Protein AF-0000000077902267 (afdb_homodimer)

Secondary structure (DSSP, 8-state):
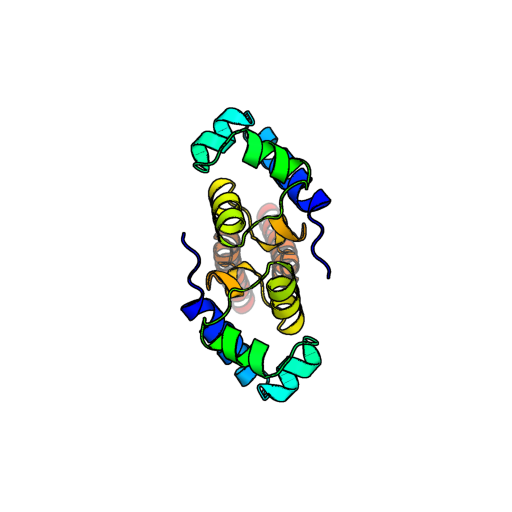----HHHHHHHHHHHHHHTT--HHHHHHHHTS-HHHHHHHHTTSSPPPHHHHHHHHHHHT--HHHHHH-------HHHHHHHHHHHHHHHHHHH-/----HHHHHHHHHHHHHHTT--HHHHHHHHTS-HHHHHHHHTTSSPPPHHHHHHHHHHHT--HHHHHH-------HHHHHHHHHHHHHHHHHHH-

Sequence (190 aa):
MRFDPVECGKRMKALRESKNLTQMQLAEQLNISLNHVKALEHARRLFSIDLVIEISAFFDVSLDYLLLGKTQSTSKAASELNAAIEILERIKKELMRFDPVECGKRMKALRESKNLTQMQLAEQLNISLNHVKALEHARRLFSIDLVIEISAFFDVSLDYLLLGKTQSTSKAASELNAAIEILERIKKEL

Foldseek 3Di:
DDWDQQVLLCVLVVLCVVVPHDLCRVCVQLVHDSVVNVCSNRVVDDDDPVSLVSSCVVSVHDSCCSGPVDHPPCPVVNVVVVVVVVVVVVVVVVD/DDWDQQVLLCVLVVLCVVVPHDLCRVCVQLVHDSVVNVCSSRVVDDDDPVSLVSSCVVSVHDSCCSGPVDHPPCPVVNVVVVVVVVVVVV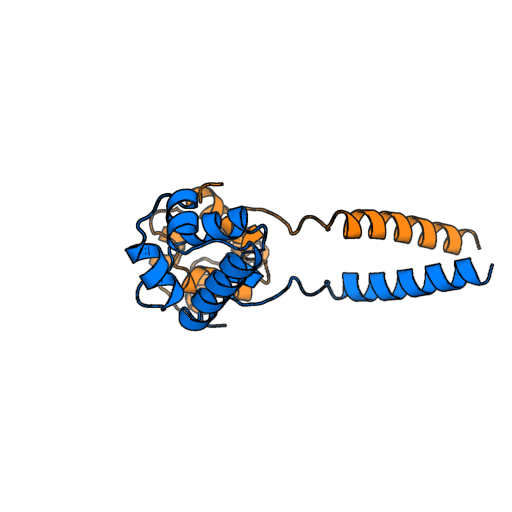VVVVD

pLDDT: mean 85.21, std 16.61, range [48.5, 98.06]

InterPro domains:
  IPR001387 Cro/C1-type, helix-turn-helix domain [PF01381] (12-66)
  IPR001387 Cro/C1-type, helix-turn-helix domain [PS50943] (12-66)
  IPR001387 Cro/C1-type, helix-turn-helix domain [SM00530] (11-66)
  IPR001387 Cro/C1-type, helix-turn-helix domain [cd00093] (9-66)
  IPR010982 Lambda repressor-like, DNA-binding domain superfamily [G3DSA:1.10.260.40] (8-95)
  IPR010982 Lambda repressor-like, DNA-binding domain superfamily [SSF47413] (5-70)

Radius of gyration: 20.23 Å; Cα contacts (8 Å, |Δi|>4): 196; chains: 2; bounding box: 62×46×29 Å

Nearest PDB structures (foldseek):
  1y7y-assembly1_B  TM=9.115E-01  e=2.677E-04  Aeromonas hydrophila
  1y7y-assembly1_A  TM=9.046E-01  e=5.085E-04  Aeromonas hydrophila
  2b5a-assembly1_A  TM=8.934E-01  e=7.215E-04  [Bacillus] caldolyticus
  7o81-assembly1_AU  TM=9.054E-01  e=8.108E-04  Oryctolagus cuniculus
  3f52-assembly1_A  TM=8.973E-01  e=1.944E-03  Corynebacterium glutamicum

Structure (mmCIF, N/CA/C/O backbone):
data_AF-0000000077902267-model_v1
#
loop_
_entity.id
_entity.type
_entity.pdbx_description
1 polymer 'HTH-type transcriptional regulator ImmR'
#
loop_
_atom_site.group_PDB
_atom_site.id
_atom_site.type_symbol
_atom_site.label_atom_id
_atom_site.label_alt_id
_atom_site.label_comp_id
_atom_site.label_asym_id
_atom_site.label_entity_id
_atom_site.label_seq_id
_atom_site.pdbx_PDB_ins_code
_atom_site.Cartn_x
_atom_site.Cartn_y
_atom_site.Cartn_z
_atom_site.occupancy
_atom_site.B_iso_or_equiv
_atom_site.auth_seq_id
_atom_site.auth_comp_id
_atom_site.auth_asym_id
_atom_site.auth_atom_id
_atom_site.pdbx_PDB_model_num
ATOM 1 N N . MET A 1 1 ? -4.656 9.711 -7.785 1 58.28 1 MET A N 1
ATOM 2 C CA . MET A 1 1 ? -4.008 8.594 -8.469 1 58.28 1 MET A CA 1
ATOM 3 C C . MET A 1 1 ? -4.758 7.289 -8.219 1 58.28 1 MET A C 1
ATOM 5 O O . MET A 1 1 ? -5.004 6.918 -7.066 1 58.28 1 MET A O 1
ATOM 9 N N . ARG A 1 2 ? -5.566 6.758 -9.359 1 75.94 2 ARG A N 1
ATOM 10 C CA . ARG A 1 2 ? -6.551 5.684 -9.273 1 75.94 2 ARG A CA 1
ATOM 11 C C . ARG A 1 2 ? -5.883 4.316 -9.375 1 75.94 2 ARG A C 1
ATOM 13 O O . ARG A 1 2 ? -4.887 4.16 -10.086 1 75.94 2 ARG A O 1
ATOM 20 N N . PHE A 1 3 ? -6.262 3.512 -8.594 1 88.75 3 PHE A N 1
ATOM 21 C CA . PHE A 1 3 ? -5.781 2.133 -8.602 1 88.75 3 PHE A CA 1
ATOM 22 C C . PHE A 1 3 ? -6.145 1.445 -9.914 1 88.75 3 PHE A C 1
ATOM 24 O O . PHE A 1 3 ? -7.281 1.539 -10.375 1 88.75 3 PHE A O 1
ATOM 31 N N . ASP A 1 4 ? -5.098 0.928 -10.602 1 93.06 4 ASP A N 1
ATOM 32 C CA . ASP A 1 4 ? -5.305 0.14 -11.812 1 93.06 4 ASP A CA 1
ATOM 33 C C . ASP A 1 4 ? -4.992 -1.335 -11.57 1 93.06 4 ASP A C 1
ATOM 35 O O . ASP A 1 4 ? -3.834 -1.749 -11.648 1 93.06 4 ASP A O 1
ATOM 39 N N . PRO A 1 5 ? -6.105 -2.098 -11.398 1 93.81 5 PRO A N 1
ATOM 40 C CA . PRO A 1 5 ? -5.895 -3.51 -11.07 1 93.81 5 PRO A CA 1
ATOM 41 C C . PRO A 1 5 ? -5.172 -4.273 -12.172 1 93.81 5 PRO A C 1
ATOM 43 O O . PRO A 1 5 ? -4.488 -5.266 -11.898 1 93.81 5 PRO A O 1
ATOM 46 N N . VAL A 1 6 ? -5.348 -3.828 -13.414 1 95 6 VAL A N 1
ATOM 47 C CA . VAL A 1 6 ? -4.703 -4.496 -14.539 1 95 6 VAL A CA 1
ATOM 48 C C . VAL A 1 6 ? -3.189 -4.328 -14.438 1 95 6 VAL A C 1
ATOM 50 O O . VAL A 1 6 ? -2.441 -5.301 -14.57 1 95 6 VAL A O 1
ATOM 53 N N . GLU A 1 7 ? -2.768 -3.119 -14.211 1 95.88 7 GLU A N 1
ATOM 54 C CA . GLU A 1 7 ? -1.338 -2.852 -14.086 1 95.88 7 GLU A CA 1
ATOM 55 C C . GLU A 1 7 ? -0.751 -3.533 -12.852 1 95.88 7 GLU A C 1
ATOM 57 O O . GLU A 1 7 ? 0.38 -4.023 -12.891 1 95.88 7 GLU A O 1
ATOM 62 N N . CYS A 1 8 ? -1.488 -3.557 -11.781 1 96.06 8 CYS A N 1
ATOM 63 C CA . CYS A 1 8 ? -1.058 -4.242 -10.57 1 96.06 8 CYS A CA 1
ATOM 64 C C . CYS A 1 8 ? -0.866 -5.73 -10.82 1 96.06 8 CYS A C 1
ATOM 66 O O . CYS A 1 8 ? 0.135 -6.312 -10.398 1 96.06 8 CYS A O 1
ATOM 68 N N . GLY A 1 9 ? -1.838 -6.305 -11.477 1 97.06 9 GLY A N 1
ATOM 69 C CA . GLY A 1 9 ? -1.731 -7.711 -11.828 1 97.06 9 GLY A CA 1
ATOM 70 C C . GLY A 1 9 ? -0.518 -8.023 -12.688 1 97.06 9 GLY A C 1
ATOM 71 O O . GLY A 1 9 ? 0.154 -9.031 -12.477 1 97.06 9 GLY A O 1
ATOM 72 N N . LYS A 1 10 ? -0.242 -7.148 -13.633 1 97.06 10 LYS A N 1
ATOM 73 C CA . LYS A 1 10 ? 0.923 -7.312 -14.492 1 97.06 10 LYS A CA 1
ATOM 74 C C . LYS A 1 10 ? 2.217 -7.266 -13.688 1 97.06 10 LYS A C 1
ATOM 76 O O . LYS A 1 10 ? 3.148 -8.031 -13.953 1 97.06 10 LYS A O 1
ATOM 81 N N . ARG A 1 11 ? 2.225 -6.363 -12.719 1 96.5 11 ARG A N 1
ATOM 82 C CA . ARG A 1 11 ? 3.402 -6.262 -11.867 1 96.5 11 ARG A CA 1
ATOM 83 C C . ARG A 1 11 ? 3.58 -7.527 -11.031 1 96.5 11 ARG A C 1
ATOM 85 O O . ARG A 1 11 ? 4.699 -8.008 -10.852 1 96.5 11 ARG A O 1
ATOM 92 N N . MET A 1 12 ? 2.494 -8.016 -10.5 1 97.38 12 MET A N 1
ATOM 93 C CA . MET A 1 12 ? 2.531 -9.266 -9.742 1 97.38 12 MET A CA 1
ATOM 94 C C . MET A 1 12 ? 3.088 -10.398 -10.594 1 97.38 12 MET A C 1
ATOM 96 O O . MET A 1 12 ? 3.92 -11.18 -10.133 1 97.38 12 MET A O 1
ATOM 100 N N . LYS A 1 13 ? 2.609 -10.445 -11.82 1 97.81 13 LYS A N 1
ATOM 101 C CA . LYS A 1 13 ? 3.082 -11.461 -12.758 1 97.81 13 LYS A CA 1
ATOM 102 C C . LYS A 1 13 ? 4.578 -11.312 -13.023 1 97.81 13 LYS A C 1
ATOM 104 O O . LYS A 1 13 ? 5.316 -12.297 -13 1 97.81 13 LYS A O 1
ATOM 109 N N . ALA A 1 14 ? 4.973 -10.117 -13.297 1 97.94 14 ALA A N 1
ATOM 110 C CA . ALA A 1 14 ? 6.383 -9.836 -13.562 1 97.94 14 ALA A CA 1
ATOM 111 C C . ALA A 1 14 ? 7.254 -10.25 -12.375 1 97.94 14 ALA A C 1
ATOM 113 O O . ALA A 1 14 ? 8.336 -10.82 -12.562 1 97.94 14 ALA A O 1
ATOM 114 N N . LEU A 1 15 ? 6.828 -9.906 -11.203 1 97.12 15 LEU A N 1
ATOM 115 C CA . LEU A 1 15 ? 7.543 -10.281 -9.984 1 97.12 15 LEU A CA 1
ATOM 116 C C . LEU A 1 15 ? 7.621 -11.797 -9.844 1 97.12 15 LEU A C 1
ATOM 118 O O . LEU A 1 15 ? 8.68 -12.344 -9.523 1 97.12 15 LEU A O 1
ATOM 122 N N . ARG A 1 16 ? 6.496 -12.398 -10.047 1 97.81 16 ARG A N 1
ATOM 123 C CA . ARG A 1 16 ? 6.465 -13.852 -9.984 1 97.81 16 ARG A CA 1
ATOM 124 C C . ARG A 1 16 ? 7.465 -14.469 -10.961 1 97.81 16 ARG A C 1
ATOM 126 O O . ARG A 1 16 ? 8.234 -15.359 -10.586 1 97.81 16 ARG A O 1
ATOM 133 N N . GLU A 1 17 ? 7.441 -13.984 -12.195 1 97.88 17 GLU A N 1
ATOM 134 C CA . GLU A 1 17 ? 8.328 -14.484 -13.242 1 97.88 17 GLU A CA 1
ATOM 135 C C . GLU A 1 17 ? 9.789 -14.188 -12.922 1 97.88 17 GLU A C 1
ATOM 137 O O . GLU A 1 17 ? 10.672 -14.992 -13.219 1 97.88 17 GLU A O 1
ATOM 142 N N . SER A 1 18 ? 10.039 -13.039 -12.336 1 96.31 18 SER A N 1
ATOM 143 C CA . SER A 1 18 ? 11.398 -12.656 -11.969 1 96.31 18 SER A CA 1
ATOM 144 C C . SER A 1 18 ? 11.969 -13.609 -10.922 1 96.31 18 SER A C 1
ATOM 146 O O . SER A 1 18 ? 13.188 -13.773 -10.828 1 96.31 18 SER A O 1
ATOM 148 N N . LYS A 1 19 ? 11.141 -14.164 -10.109 1 96.19 19 LYS A N 1
ATOM 149 C CA . LYS A 1 19 ? 11.555 -15.141 -9.102 1 96.19 19 LYS A CA 1
ATOM 150 C C . LYS A 1 19 ? 11.492 -16.562 -9.656 1 96.19 19 LYS A C 1
ATOM 152 O O . LYS A 1 19 ? 11.656 -17.531 -8.914 1 96.19 19 LYS A O 1
ATOM 157 N N . ASN A 1 20 ? 11.086 -16.656 -10.945 1 97.5 20 ASN A N 1
ATOM 158 C CA . ASN A 1 20 ? 10.984 -17.938 -11.656 1 97.5 20 ASN A CA 1
ATOM 159 C C . ASN A 1 20 ? 9.945 -18.844 -11.016 1 97.5 20 ASN A C 1
ATOM 161 O O . ASN A 1 20 ? 10.188 -20.047 -10.859 1 97.5 20 ASN A O 1
ATOM 165 N N . LEU A 1 21 ? 8.883 -18.344 -10.625 1 97.62 21 LEU A N 1
ATOM 166 C CA . LEU A 1 21 ? 7.793 -19.109 -10.023 1 97.62 21 LEU A CA 1
ATOM 167 C C . LEU A 1 21 ? 6.664 -19.312 -11.023 1 97.62 21 LEU A C 1
ATOM 169 O O . LEU A 1 21 ? 6.352 -18.422 -11.82 1 97.62 21 LEU A O 1
ATOM 173 N N . THR A 1 22 ? 6.086 -20.469 -10.859 1 97.88 22 THR A N 1
ATOM 174 C CA . THR A 1 22 ? 4.848 -20.719 -11.586 1 97.88 22 THR A CA 1
ATOM 175 C C . THR A 1 22 ? 3.654 -20.141 -10.828 1 97.88 22 THR A C 1
ATOM 177 O O . THR A 1 22 ? 3.775 -19.766 -9.664 1 97.88 22 THR A O 1
ATOM 180 N N . GLN A 1 23 ? 2.559 -20.047 -11.547 1 98.06 23 GLN A N 1
ATOM 181 C CA . GLN A 1 23 ? 1.343 -19.578 -10.883 1 98.06 23 GLN A CA 1
ATOM 182 C C . GLN A 1 23 ? 0.956 -20.516 -9.734 1 98.06 23 GLN A C 1
ATOM 184 O O . GLN A 1 23 ? 0.48 -20.062 -8.695 1 98.06 23 GLN A O 1
ATOM 189 N N . MET A 1 24 ? 1.159 -21.781 -9.953 1 98.06 24 MET A N 1
ATOM 190 C CA . MET A 1 24 ? 0.852 -22.781 -8.938 1 98.06 24 MET A CA 1
ATOM 191 C C . MET A 1 24 ? 1.747 -22.609 -7.711 1 98.06 24 MET A C 1
ATOM 193 O O . MET A 1 24 ? 1.271 -22.672 -6.578 1 98.06 24 MET A O 1
ATOM 197 N N . GLN A 1 25 ? 3 -22.391 -7.938 1 98.06 25 GLN A N 1
ATOM 198 C CA . GLN A 1 25 ? 3.957 -22.188 -6.855 1 98.06 25 GLN A CA 1
ATOM 199 C C . GLN A 1 25 ? 3.645 -20.922 -6.062 1 98.06 25 GLN A C 1
ATOM 201 O O . GLN A 1 25 ? 3.725 -20.922 -4.832 1 98.06 25 GLN A O 1
ATOM 206 N N . LEU A 1 26 ? 3.324 -19.859 -6.758 1 97.94 26 LEU A N 1
ATOM 207 C CA . LEU A 1 26 ? 2.941 -18.625 -6.102 1 97.94 26 LEU A CA 1
ATOM 208 C C . LEU A 1 26 ? 1.686 -18.812 -5.258 1 97.94 26 LEU A C 1
ATOM 210 O O . LEU A 1 26 ? 1.602 -18.312 -4.133 1 97.94 26 LEU A O 1
ATOM 214 N N . ALA A 1 27 ? 0.733 -19.516 -5.805 1 97.94 27 ALA A N 1
ATOM 215 C CA . ALA A 1 27 ? -0.51 -19.812 -5.102 1 97.94 27 ALA A CA 1
ATOM 216 C C . ALA A 1 27 ? -0.234 -20.516 -3.777 1 97.94 27 ALA A C 1
ATOM 218 O O . ALA A 1 27 ? -0.817 -20.172 -2.746 1 97.94 27 ALA A O 1
ATOM 219 N N . GLU A 1 28 ? 0.635 -21.453 -3.846 1 97.5 28 GLU A N 1
ATOM 220 C CA . GLU A 1 28 ? 1.017 -22.203 -2.652 1 97.5 28 GLU A CA 1
ATOM 221 C C . GLU A 1 28 ? 1.691 -21.297 -1.625 1 97.5 28 GLU A C 1
ATOM 223 O O . GLU A 1 28 ? 1.413 -21.406 -0.427 1 97.5 28 GLU A O 1
ATOM 228 N N . GLN A 1 29 ? 2.527 -20.438 -2.094 1 95.44 29 GLN A N 1
ATOM 229 C CA . GLN A 1 29 ? 3.264 -19.531 -1.209 1 95.44 29 GLN A CA 1
ATOM 230 C C . GLN A 1 29 ? 2.328 -18.547 -0.527 1 95.44 29 GLN A C 1
ATOM 232 O O . GLN A 1 29 ? 2.525 -18.203 0.638 1 95.44 29 GLN A O 1
ATOM 237 N N . LEU A 1 30 ? 1.331 -18.078 -1.253 1 95.12 30 LEU A N 1
ATOM 238 C CA . LEU A 1 30 ? 0.388 -17.078 -0.746 1 95.12 30 LEU A CA 1
ATOM 239 C C . LEU A 1 30 ? -0.794 -17.766 -0.06 1 95.12 30 LEU A C 1
ATOM 241 O O . LEU A 1 30 ? -1.654 -17.094 0.512 1 95.12 30 LEU A O 1
ATOM 245 N N . ASN A 1 31 ? -0.867 -19.062 -0.155 1 96.25 31 ASN A N 1
ATOM 246 C CA . ASN A 1 31 ? -1.937 -19.859 0.43 1 96.25 31 ASN A CA 1
ATOM 247 C C . ASN A 1 31 ? -3.295 -19.5 -0.166 1 96.25 31 ASN A C 1
ATOM 249 O O . ASN A 1 31 ? -4.258 -19.266 0.567 1 96.25 31 ASN A O 1
ATOM 253 N N . ILE A 1 32 ? -3.334 -19.406 -1.378 1 96 32 ILE A N 1
ATOM 254 C CA . ILE A 1 32 ? -4.562 -19.203 -2.139 1 96 32 ILE A CA 1
ATOM 255 C C . ILE A 1 32 ? -4.621 -20.172 -3.307 1 96 32 ILE A C 1
ATOM 257 O O . ILE A 1 32 ? -3.658 -20.906 -3.564 1 96 32 ILE A O 1
ATOM 261 N N . SER A 1 33 ? -5.719 -20.156 -4.008 1 97.5 33 SER A N 1
ATOM 262 C CA . SER A 1 33 ? -5.898 -21.109 -5.105 1 97.5 33 SER A CA 1
ATOM 263 C C . SER A 1 33 ? -5.23 -20.609 -6.383 1 97.5 33 SER A C 1
ATOM 265 O O . SER A 1 33 ? -5.031 -19.406 -6.555 1 97.5 33 SER A O 1
ATOM 267 N N . LEU A 1 34 ? -4.895 -21.578 -7.23 1 97.69 34 LEU A N 1
ATOM 268 C CA . LEU A 1 34 ? -4.367 -21.25 -8.547 1 97.69 34 LEU A CA 1
ATOM 269 C C . LEU A 1 34 ? -5.309 -20.312 -9.297 1 97.69 34 LEU A C 1
ATOM 271 O O . LEU A 1 34 ? -4.863 -19.344 -9.914 1 97.69 34 LEU A O 1
ATOM 275 N N . ASN A 1 35 ? -6.543 -20.578 -9.148 1 98.06 35 ASN A N 1
ATOM 276 C CA . ASN A 1 35 ? -7.543 -19.734 -9.805 1 98.06 35 ASN A CA 1
ATOM 277 C C . ASN A 1 35 ? -7.512 -18.312 -9.281 1 98.06 35 ASN A C 1
ATOM 279 O O . ASN A 1 35 ? -7.73 -17.359 -10.039 1 98.06 35 ASN A O 1
ATOM 283 N N . HIS A 1 36 ? -7.266 -18.156 -8.039 1 97.56 36 HIS A N 1
ATOM 284 C CA .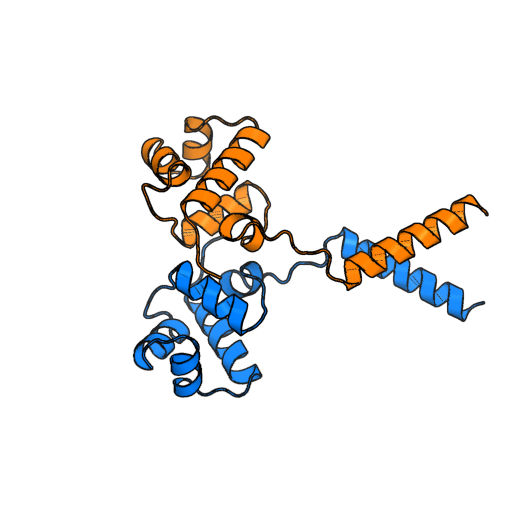 HIS A 1 36 ? -7.184 -16.828 -7.426 1 97.56 36 HIS A CA 1
ATOM 285 C C . HIS A 1 36 ? -5.992 -16.047 -7.969 1 97.56 36 HIS A C 1
ATOM 287 O O . HIS A 1 36 ? -6.121 -14.867 -8.305 1 97.56 36 HIS A O 1
ATOM 293 N N . VAL A 1 37 ? -4.883 -16.703 -8.062 1 97.56 37 VAL A N 1
ATOM 294 C CA . VAL A 1 37 ? -3.686 -16.078 -8.609 1 97.56 37 VAL A CA 1
ATOM 295 C C . VAL A 1 37 ? -3.941 -15.641 -10.047 1 97.56 37 VAL A C 1
ATOM 297 O O . VAL A 1 37 ? -3.65 -14.5 -10.422 1 97.56 37 VAL A O 1
ATOM 300 N N . LYS A 1 38 ? -4.551 -16.562 -10.797 1 97.75 38 LYS A N 1
ATOM 301 C CA . LYS A 1 38 ? -4.855 -16.266 -12.188 1 97.75 38 LYS A CA 1
ATOM 302 C C . LYS A 1 38 ? -5.781 -15.055 -12.305 1 97.75 38 LYS A C 1
ATOM 304 O O . LYS A 1 38 ? -5.547 -14.156 -13.117 1 97.75 38 LYS A O 1
ATOM 309 N N . ALA A 1 39 ? -6.754 -15.047 -11.484 1 97.81 39 ALA A N 1
ATOM 310 C CA . ALA A 1 39 ? -7.738 -13.969 -11.492 1 97.81 39 ALA A CA 1
ATOM 311 C C . ALA A 1 39 ? -7.09 -12.633 -11.125 1 97.81 39 ALA A C 1
ATOM 313 O O . ALA A 1 39 ? -7.441 -11.594 -11.68 1 97.81 39 ALA A O 1
ATOM 314 N N . LEU A 1 40 ? -6.168 -12.617 -10.234 1 96.62 40 LEU A N 1
ATOM 315 C CA . LEU A 1 40 ? -5.473 -11.406 -9.805 1 96.62 40 LEU A CA 1
ATOM 316 C C . LEU A 1 40 ? -4.578 -10.867 -10.914 1 96.62 40 LEU A C 1
ATOM 318 O O . LEU A 1 40 ? -4.625 -9.672 -11.227 1 96.62 40 LEU A O 1
ATOM 322 N N . GLU A 1 41 ? -3.811 -11.828 -11.516 1 97.19 41 GLU A N 1
ATOM 323 C CA . GLU A 1 41 ? -2.865 -11.422 -12.547 1 97.19 41 GLU A CA 1
ATOM 324 C C . GLU A 1 41 ? -3.594 -10.906 -13.789 1 97.19 41 GLU A C 1
ATOM 326 O O . GLU A 1 41 ? -3.057 -10.086 -14.539 1 97.19 41 GLU A O 1
ATOM 331 N N . HIS A 1 42 ? -4.879 -11.32 -13.898 1 96.44 42 HIS A N 1
ATOM 332 C CA . HIS A 1 42 ? -5.68 -10.914 -15.047 1 96.44 42 HIS A CA 1
ATOM 333 C C . HIS A 1 42 ? -6.727 -9.875 -14.648 1 96.44 42 HIS A C 1
ATOM 335 O O . HIS A 1 42 ? -7.637 -9.578 -15.422 1 96.44 42 HIS A O 1
ATOM 341 N N . ALA A 1 43 ? -6.68 -9.359 -13.5 1 94.94 43 ALA A N 1
ATOM 342 C CA . ALA A 1 43 ? -7.555 -8.312 -12.977 1 94.94 43 ALA A CA 1
ATOM 343 C C . ALA A 1 43 ? -9.016 -8.758 -13.016 1 94.94 43 ALA A C 1
ATOM 345 O O . ALA A 1 43 ? -9.906 -7.953 -13.305 1 94.94 43 ALA A O 1
ATOM 346 N N . ARG A 1 44 ? -9.289 -10.023 -12.859 1 94.88 44 ARG A N 1
ATOM 347 C CA . ARG A 1 44 ? -10.641 -10.555 -12.766 1 94.88 44 ARG A CA 1
ATOM 348 C C . ARG A 1 44 ? -11.133 -10.539 -11.32 1 94.88 44 ARG A C 1
ATOM 350 O O . ARG A 1 44 ? -12.336 -10.672 -11.07 1 94.88 44 ARG A O 1
ATOM 357 N N . ARG A 1 45 ? -10.289 -10.492 -10.469 1 92.12 45 ARG A N 1
ATOM 358 C CA . ARG A 1 45 ? -10.539 -10.328 -9.039 1 92.12 45 ARG A CA 1
ATOM 359 C C . ARG A 1 45 ? -9.758 -9.141 -8.477 1 92.12 45 ARG A C 1
ATOM 361 O O . ARG A 1 45 ? -8.625 -8.891 -8.883 1 92.12 45 ARG A O 1
ATOM 368 N N . LEU A 1 46 ? -10.43 -8.531 -7.562 1 89.19 46 LEU A N 1
ATOM 369 C CA . LEU A 1 46 ? -9.758 -7.379 -6.965 1 89.19 46 LEU A CA 1
ATOM 370 C C . LEU A 1 46 ? -8.836 -7.812 -5.832 1 89.19 46 LEU A C 1
ATOM 372 O O . LEU A 1 46 ? -9.109 -8.797 -5.148 1 89.19 46 LEU A O 1
ATOM 376 N N . PHE A 1 47 ? -7.734 -7.078 -5.699 1 92.94 47 PHE A N 1
ATOM 377 C CA . PHE A 1 47 ? -6.801 -7.324 -4.609 1 92.94 47 PHE A CA 1
ATOM 378 C C . PHE A 1 47 ? -7.391 -6.875 -3.277 1 92.94 47 PHE A C 1
ATOM 380 O O . PHE A 1 47 ? -8.07 -5.848 -3.209 1 92.94 47 PHE A O 1
ATOM 387 N N . SER A 1 48 ? -7.215 -7.656 -2.318 1 92.31 48 SER A N 1
ATOM 388 C CA . SER A 1 48 ? -7.516 -7.207 -0.963 1 92.31 48 SER A CA 1
ATOM 389 C C . SER A 1 48 ? -6.281 -6.617 -0.291 1 92.31 48 SER A C 1
ATOM 391 O O . SER A 1 48 ? -5.152 -6.875 -0.715 1 92.31 48 SER A O 1
ATOM 393 N N . ILE A 1 49 ? -6.465 -5.797 0.726 1 94.25 49 ILE A N 1
ATOM 394 C CA . ILE A 1 49 ? -5.359 -5.184 1.45 1 94.25 49 ILE A CA 1
ATOM 395 C C . ILE A 1 49 ? -4.457 -6.27 2.033 1 94.25 49 ILE A C 1
ATOM 397 O O . ILE A 1 49 ? -3.234 -6.211 1.894 1 94.25 49 ILE A O 1
ATOM 401 N N . ASP A 1 50 ? -5.059 -7.273 2.6 1 93.44 50 ASP A N 1
ATOM 402 C CA . ASP A 1 50 ? -4.293 -8.359 3.199 1 93.44 50 ASP A CA 1
ATOM 403 C C . ASP A 1 50 ? -3.422 -9.062 2.156 1 93.44 50 ASP A C 1
ATOM 405 O O . ASP A 1 50 ? -2.246 -9.328 2.404 1 93.44 50 ASP A O 1
ATOM 409 N N . LEU A 1 51 ? -4 -9.273 1.08 1 93.69 51 LEU A N 1
ATOM 410 C CA . LEU A 1 51 ? -3.303 -10.016 0.036 1 93.69 51 LEU A CA 1
ATOM 411 C C . LEU A 1 51 ? -2.152 -9.188 -0.536 1 93.69 51 LEU A C 1
ATOM 413 O O . LEU A 1 51 ? -1.062 -9.719 -0.768 1 93.69 51 LEU A O 1
ATOM 417 N N . VAL A 1 52 ? -2.4 -7.895 -0.769 1 95.31 52 VAL A N 1
ATOM 418 C CA . VAL A 1 52 ? -1.359 -7.043 -1.334 1 95.31 52 VAL A CA 1
ATOM 419 C C . VAL A 1 52 ? -0.186 -6.949 -0.361 1 95.31 52 VAL A C 1
ATOM 421 O O . VAL A 1 52 ? 0.974 -6.914 -0.779 1 95.31 52 VAL A O 1
ATOM 424 N N . ILE A 1 53 ? -0.506 -6.93 0.865 1 95.12 53 ILE A N 1
ATOM 425 C CA . ILE A 1 53 ? 0.535 -6.883 1.886 1 95.12 53 ILE A CA 1
ATOM 426 C C . ILE A 1 53 ? 1.352 -8.172 1.853 1 95.12 53 ILE A C 1
ATOM 428 O O . ILE A 1 53 ? 2.584 -8.141 1.883 1 95.12 53 ILE A O 1
ATOM 432 N N . GLU A 1 54 ? 0.689 -9.266 1.723 1 95.38 54 GLU A N 1
ATOM 433 C CA . GLU A 1 54 ? 1.362 -10.555 1.649 1 95.38 54 GLU A CA 1
ATOM 434 C C . GLU A 1 54 ? 2.234 -10.656 0.401 1 95.38 54 GLU A C 1
ATOM 436 O O . GLU A 1 54 ? 3.375 -11.117 0.469 1 95.38 54 GLU A O 1
ATOM 441 N N . ILE A 1 55 ? 1.695 -10.227 -0.649 1 96.25 55 ILE A N 1
ATOM 442 C CA . ILE A 1 55 ? 2.398 -10.273 -1.926 1 96.25 55 ILE A CA 1
ATOM 443 C C . ILE A 1 55 ? 3.637 -9.383 -1.867 1 96.25 55 ILE A C 1
ATOM 445 O O . ILE A 1 55 ? 4.73 -9.797 -2.25 1 96.25 55 ILE A O 1
ATOM 449 N N . SER A 1 56 ? 3.441 -8.156 -1.438 1 94.94 56 SER A N 1
ATOM 450 C CA . SER A 1 56 ? 4.547 -7.211 -1.343 1 94.94 56 SER A CA 1
ATOM 451 C C . SER A 1 56 ? 5.652 -7.738 -0.43 1 94.94 56 SER A C 1
ATOM 453 O O . SER A 1 56 ? 6.836 -7.566 -0.718 1 94.94 56 SER A O 1
ATOM 455 N N . ALA A 1 57 ? 5.277 -8.383 0.659 1 93.69 57 ALA A N 1
ATOM 456 C CA . ALA A 1 57 ? 6.242 -8.953 1.595 1 93.69 57 ALA A CA 1
ATOM 457 C C . ALA A 1 57 ? 6.992 -10.125 0.962 1 93.69 57 ALA A C 1
ATOM 459 O O . ALA A 1 57 ? 8.211 -10.227 1.093 1 93.69 57 ALA A O 1
ATOM 460 N N . PHE A 1 58 ? 6.238 -10.914 0.314 1 94.88 58 PHE A N 1
ATOM 461 C CA . PHE A 1 58 ? 6.824 -12.094 -0.307 1 94.88 58 PHE A CA 1
ATOM 462 C C . PHE A 1 58 ? 7.859 -11.703 -1.355 1 94.88 58 PHE A C 1
ATOM 464 O O . PHE A 1 58 ? 8.938 -12.289 -1.424 1 94.88 58 PHE A O 1
ATOM 471 N N . PHE A 1 59 ? 7.562 -10.664 -2.164 1 95.44 59 PHE A N 1
ATOM 472 C CA . PHE A 1 59 ? 8.438 -10.25 -3.256 1 95.44 59 PHE A CA 1
ATOM 473 C C . PHE A 1 59 ? 9.422 -9.18 -2.789 1 95.44 59 PHE A C 1
ATOM 475 O O . PHE A 1 59 ? 10.289 -8.75 -3.555 1 95.44 59 PHE A O 1
ATOM 482 N N . ASP A 1 60 ? 9.281 -8.695 -1.575 1 92.69 60 ASP A N 1
ATOM 483 C CA . ASP A 1 60 ? 10.148 -7.691 -0.97 1 92.69 60 ASP A CA 1
ATOM 484 C C . ASP A 1 60 ? 10.102 -6.383 -1.762 1 92.69 60 ASP A C 1
ATOM 486 O O . ASP A 1 60 ? 11.148 -5.852 -2.148 1 92.69 60 ASP A O 1
ATOM 490 N N . VAL A 1 61 ? 8.945 -5.953 -1.996 1 92.12 61 VAL A N 1
ATOM 491 C CA . VAL A 1 61 ? 8.719 -4.684 -2.678 1 92.12 61 VAL A CA 1
ATOM 492 C C . VAL A 1 61 ? 7.797 -3.805 -1.841 1 92.12 61 VAL A C 1
ATOM 494 O O . VAL A 1 61 ? 7.102 -4.297 -0.947 1 92.12 61 VAL A O 1
ATOM 497 N N . SER A 1 62 ? 7.859 -2.525 -2.129 1 92.38 62 SER A N 1
ATOM 498 C CA . SER A 1 62 ? 6.973 -1.606 -1.425 1 92.38 62 SER A CA 1
ATOM 499 C C . SER A 1 62 ? 5.543 -1.71 -1.945 1 92.38 62 SER A C 1
ATOM 501 O O . SER A 1 62 ? 5.32 -2.139 -3.08 1 92.38 62 SER A O 1
ATOM 503 N N . LEU A 1 63 ? 4.629 -1.38 -1.198 1 94.44 63 LEU A N 1
ATOM 504 C CA . LEU A 1 63 ? 3.234 -1.319 -1.626 1 94.44 63 LEU A CA 1
ATOM 505 C C . LEU A 1 63 ? 3.045 -0.264 -2.711 1 94.44 63 LEU A C 1
ATOM 507 O O . LEU A 1 63 ? 2.227 -0.44 -3.615 1 94.44 63 LEU A O 1
ATOM 511 N N . ASP A 1 64 ? 3.82 0.754 -2.629 1 94.06 64 ASP A N 1
ATOM 512 C CA . ASP A 1 64 ? 3.779 1.804 -3.643 1 94.06 64 ASP A CA 1
ATOM 513 C C . ASP A 1 64 ? 4.164 1.256 -5.016 1 94.06 64 ASP A C 1
ATOM 515 O O . ASP A 1 64 ? 3.529 1.584 -6.02 1 94.06 64 ASP A O 1
ATOM 519 N N . TYR A 1 65 ? 5.164 0.456 -4.996 1 93.31 65 TYR A N 1
ATOM 520 C CA . TYR A 1 65 ? 5.578 -0.148 -6.258 1 93.31 65 TYR A CA 1
ATOM 521 C C . TYR A 1 65 ? 4.508 -1.101 -6.781 1 93.31 65 TYR A C 1
ATOM 523 O O . TYR A 1 65 ? 4.086 -0.995 -7.934 1 93.31 65 TYR A O 1
ATOM 531 N N . LEU A 1 66 ? 4.059 -2.01 -5.914 1 95.25 66 LEU A N 1
ATOM 532 C CA . LEU A 1 66 ? 3.135 -3.059 -6.34 1 95.25 66 LEU A CA 1
ATOM 533 C C . LEU A 1 66 ? 1.82 -2.461 -6.828 1 95.25 66 LEU A C 1
ATOM 535 O O . LEU A 1 66 ? 1.325 -2.828 -7.895 1 95.25 66 LEU A O 1
ATOM 539 N N . LEU A 1 67 ? 1.335 -1.424 -6.109 1 95.44 67 LEU A N 1
ATOM 540 C CA . LEU A 1 67 ? -0.005 -0.916 -6.383 1 95.44 67 LEU A CA 1
ATOM 541 C C . LEU A 1 67 ? 0.042 0.218 -7.402 1 95.44 67 LEU A C 1
ATOM 543 O O . LEU A 1 67 ? -0.875 0.366 -8.219 1 95.44 67 LEU A O 1
ATOM 547 N N . LEU A 1 68 ? 1.141 0.953 -7.367 1 93.75 68 LEU A N 1
ATOM 548 C CA . LEU A 1 68 ? 1.165 2.178 -8.156 1 93.75 68 LEU A CA 1
ATOM 549 C C . LEU A 1 68 ? 2.322 2.16 -9.148 1 93.75 68 LEU A C 1
ATOM 551 O O . LEU A 1 68 ? 2.406 3.023 -10.031 1 93.75 68 LEU A O 1
ATOM 555 N N . GLY A 1 69 ? 3.188 1.259 -8.961 1 92.25 69 GLY A N 1
ATOM 556 C CA . GLY A 1 69 ? 4.363 1.212 -9.82 1 92.25 69 GLY A CA 1
ATOM 557 C C . GLY A 1 69 ? 5.406 2.252 -9.453 1 92.25 69 GLY A C 1
ATOM 558 O O . GLY A 1 69 ? 6.316 2.523 -10.242 1 92.25 69 GLY A O 1
ATOM 559 N N . LYS A 1 70 ? 5.125 2.881 -8.367 1 82.44 70 LYS A N 1
ATOM 560 C CA . LYS A 1 70 ? 6.031 3.938 -7.922 1 82.44 70 LYS A CA 1
ATOM 561 C C . LYS A 1 70 ? 7.211 3.359 -7.148 1 82.44 70 LYS A C 1
ATOM 563 O O . LYS A 1 70 ? 7.027 2.543 -6.242 1 82.44 70 LYS A O 1
ATOM 568 N N . THR A 1 71 ? 8.352 3.504 -7.793 1 68.69 71 THR A N 1
ATOM 569 C CA . THR A 1 71 ? 9.547 3.105 -7.059 1 68.69 71 THR A CA 1
ATOM 570 C C . THR A 1 71 ? 9.977 4.203 -6.094 1 68.69 71 THR A C 1
ATOM 572 O O . THR A 1 71 ? 9.625 5.371 -6.273 1 68.69 71 THR A O 1
ATOM 575 N N . GLN A 1 72 ? 10.023 3.879 -4.836 1 56.03 72 GLN A N 1
ATOM 576 C CA . GLN A 1 72 ? 10.484 4.91 -3.912 1 56.03 72 GLN A CA 1
ATOM 577 C C . GLN A 1 72 ? 11.422 5.895 -4.609 1 56.03 72 GLN A C 1
ATOM 579 O O . GLN A 1 72 ? 12.43 5.496 -5.191 1 56.03 72 GLN A O 1
ATOM 584 N N . SER A 1 73 ? 10.758 6.734 -5.359 1 50.31 73 SER A N 1
ATOM 585 C CA . SER A 1 73 ? 11.68 7.734 -5.887 1 50.31 73 SER A CA 1
ATOM 586 C C . SER A 1 73 ? 12.781 8.062 -4.879 1 50.31 73 SER A C 1
ATOM 588 O O . SER A 1 73 ? 12.539 8.07 -3.672 1 50.31 73 SER A O 1
ATOM 590 N N . THR A 1 74 ? 13.984 7.594 -5.23 1 50.06 74 THR A N 1
ATOM 591 C CA . THR A 1 74 ? 15.047 8.148 -4.398 1 50.06 74 THR A CA 1
ATOM 592 C C . THR A 1 74 ? 14.703 9.562 -3.949 1 50.06 74 THR A C 1
ATOM 594 O O . THR A 1 74 ? 14.305 10.398 -4.762 1 50.06 74 THR A O 1
ATOM 597 N N . SER A 1 75 ? 14.047 9.625 -2.844 1 51.53 75 SER A N 1
ATOM 598 C CA . SER A 1 75 ? 13.773 10.969 -2.344 1 51.53 75 SER A CA 1
ATOM 599 C C . SER A 1 75 ? 14.742 11.984 -2.928 1 51.53 75 SER A C 1
ATOM 601 O O . SER A 1 75 ? 15.867 11.641 -3.312 1 51.53 75 SER A O 1
ATOM 603 N N . LYS A 1 76 ? 14.141 13 -3.506 1 54.47 76 LYS A N 1
ATOM 604 C CA . LYS A 1 76 ? 15.016 14.109 -3.883 1 54.47 76 LYS A CA 1
ATOM 605 C C . LYS A 1 76 ? 16.281 14.117 -3.035 1 54.47 76 LYS A C 1
ATOM 607 O O . LYS A 1 76 ? 17.391 14.289 -3.559 1 54.47 76 LYS A O 1
ATOM 612 N N . ALA A 1 77 ? 16.047 13.812 -1.839 1 52.62 77 ALA A N 1
ATOM 613 C CA . ALA A 1 77 ? 17.188 13.797 -0.922 1 52.62 77 ALA A CA 1
ATOM 614 C C . ALA A 1 77 ? 18.172 12.688 -1.284 1 52.62 77 ALA A C 1
ATOM 616 O O . ALA A 1 77 ? 19.391 12.891 -1.253 1 52.62 77 ALA A O 1
ATOM 617 N N . ALA A 1 78 ? 17.469 11.648 -1.702 1 56.41 78 ALA A N 1
ATOM 618 C CA . ALA A 1 78 ? 18.359 10.539 -2.076 1 56.41 78 ALA A CA 1
ATOM 619 C C . ALA A 1 78 ? 19.125 10.859 -3.357 1 56.41 78 ALA A C 1
ATOM 621 O O . ALA A 1 78 ? 20.312 10.547 -3.475 1 56.41 78 ALA A O 1
ATOM 622 N N . SER A 1 79 ? 18.297 11.422 -4.191 1 60.06 79 SER A N 1
ATOM 623 C CA . SER A 1 79 ? 18.969 11.844 -5.414 1 60.06 79 SER A CA 1
ATOM 624 C C . SER A 1 79 ? 20.078 12.844 -5.117 1 60.06 79 SER A C 1
ATOM 626 O O . SER A 1 79 ? 21.172 12.766 -5.691 1 60.06 79 SER A O 1
ATO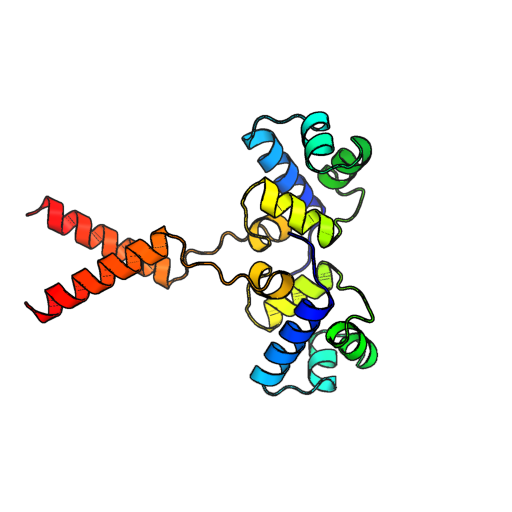M 628 N N . GLU A 1 80 ? 19.797 13.766 -4.316 1 59.84 80 GLU A N 1
ATOM 629 C CA . GLU A 1 80 ? 20.797 14.75 -3.92 1 59.84 80 GLU A CA 1
ATOM 630 C C . GLU A 1 80 ? 21.953 14.102 -3.168 1 59.84 80 GLU A C 1
ATOM 632 O O . GLU A 1 80 ? 23.109 14.469 -3.363 1 59.84 80 GLU A O 1
ATOM 637 N N . LEU A 1 81 ? 21.547 13.141 -2.473 1 60.38 81 LEU A N 1
ATOM 638 C CA . LEU A 1 81 ? 22.578 12.422 -1.728 1 60.38 81 LEU A CA 1
ATOM 639 C C . LEU A 1 81 ? 23.453 11.594 -2.666 1 60.38 81 LEU A C 1
ATOM 641 O O . LEU A 1 81 ? 24.688 11.57 -2.516 1 60.38 81 LEU A O 1
ATOM 645 N N . ASN A 1 82 ? 22.828 11.023 -3.57 1 64.12 82 ASN A N 1
ATOM 646 C CA . ASN A 1 82 ? 23.594 10.266 -4.555 1 64.12 82 ASN A CA 1
ATOM 647 C C . ASN A 1 82 ? 24.531 11.172 -5.352 1 64.12 82 ASN A C 1
ATOM 649 O O . ASN A 1 82 ? 25.656 10.797 -5.641 1 64.12 82 ASN A O 1
ATOM 653 N N . ALA A 1 83 ? 23.922 12.281 -5.625 1 62.34 83 ALA A N 1
ATOM 654 C CA . ALA A 1 83 ? 24.766 13.25 -6.328 1 62.34 83 ALA A CA 1
ATOM 655 C C . ALA A 1 83 ? 25.953 13.664 -5.477 1 62.34 83 ALA A C 1
ATOM 657 O O . ALA A 1 83 ? 27.078 13.773 -5.98 1 62.34 83 ALA A O 1
ATOM 658 N N . ALA A 1 84 ? 25.719 13.891 -4.223 1 62.72 84 ALA A N 1
ATOM 659 C CA . ALA A 1 84 ? 26.781 14.273 -3.289 1 62.72 84 ALA A CA 1
ATOM 660 C C . ALA A 1 84 ? 27.797 13.148 -3.117 1 62.72 84 ALA A C 1
ATOM 662 O O . ALA A 1 84 ? 29 13.391 -3.078 1 62.72 84 ALA A O 1
ATOM 663 N N . ILE A 1 85 ? 27.328 11.914 -3.123 1 64.06 85 ILE A N 1
ATOM 664 C CA . ILE A 1 85 ? 28.188 10.734 -2.982 1 64.06 85 ILE A CA 1
ATOM 665 C C . ILE A 1 85 ? 29.062 10.586 -4.219 1 64.06 85 ILE A C 1
ATOM 667 O O . ILE A 1 85 ? 30.266 10.297 -4.109 1 64.06 85 ILE A O 1
ATOM 671 N N . GLU A 1 86 ? 28.391 10.789 -5.227 1 67.12 86 GLU A N 1
ATOM 672 C CA . GLU A 1 86 ? 29.156 10.742 -6.465 1 67.12 86 GLU A CA 1
ATOM 673 C C . GLU A 1 86 ? 30.297 11.766 -6.441 1 67.12 86 GLU A C 1
ATOM 675 O O . GLU A 1 86 ? 31.422 11.461 -6.855 1 67.12 86 GLU A O 1
ATOM 680 N N . ILE A 1 87 ? 29.953 12.891 -5.953 1 64.19 87 ILE A N 1
ATOM 681 C CA . ILE A 1 87 ? 30.953 13.945 -5.855 1 64.19 87 ILE A CA 1
ATOM 682 C C . ILE A 1 87 ? 32.062 13.539 -4.871 1 64.19 87 ILE A C 1
ATOM 684 O O . ILE A 1 87 ? 33.25 13.719 -5.145 1 64.19 87 ILE A O 1
ATOM 688 N N . LEU A 1 88 ? 31.672 12.93 -3.836 1 62.38 88 LEU A N 1
ATOM 689 C CA . LEU A 1 88 ? 32.625 12.516 -2.811 1 62.38 88 LEU A CA 1
ATOM 690 C C . LEU A 1 88 ? 33.531 11.398 -3.324 1 62.38 88 LEU A C 1
ATOM 692 O O . LEU A 1 88 ? 34.719 11.375 -3.039 1 62.38 88 LEU A O 1
ATOM 696 N N . GLU A 1 89 ? 32.938 10.57 -4.074 1 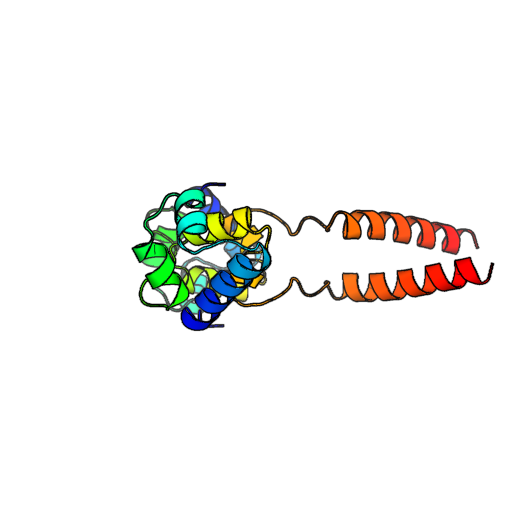62.28 89 GLU A N 1
ATOM 697 C CA . GLU A 1 89 ? 33.719 9.492 -4.68 1 62.28 89 GLU A CA 1
ATOM 698 C C . GLU A 1 89 ? 34.719 10.031 -5.691 1 62.28 89 GLU A C 1
ATOM 700 O O . GLU A 1 89 ? 35.844 9.547 -5.777 1 62.28 89 GLU A O 1
ATOM 705 N N . ARG A 1 90 ? 34.25 10.922 -6.336 1 63.47 90 ARG A N 1
ATOM 706 C CA . ARG A 1 90 ? 35.156 11.57 -7.289 1 63.47 90 ARG A CA 1
ATOM 707 C C . ARG A 1 90 ? 36.312 12.242 -6.574 1 63.47 90 ARG A C 1
ATOM 709 O O . ARG A 1 90 ? 37.469 12.141 -7.016 1 63.47 90 ARG A O 1
ATOM 716 N N . ILE A 1 91 ? 36.031 12.898 -5.531 1 58.69 91 ILE A N 1
ATOM 717 C CA . ILE A 1 91 ? 37.031 13.586 -4.758 1 58.69 91 ILE A CA 1
ATOM 718 C C . ILE A 1 91 ? 38.031 12.57 -4.172 1 58.69 91 ILE A C 1
ATOM 720 O O . ILE A 1 91 ? 39.25 12.805 -4.164 1 58.69 91 ILE A O 1
ATOM 724 N N . LYS A 1 92 ? 37.562 11.539 -3.805 1 57.66 92 LYS A N 1
ATOM 725 C CA . LYS A 1 92 ? 38.375 10.461 -3.273 1 57.66 92 LYS A CA 1
ATOM 726 C C . LYS A 1 92 ? 39.312 9.914 -4.344 1 57.66 92 LYS A C 1
ATOM 728 O O . LYS A 1 92 ? 40.469 9.602 -4.062 1 57.66 92 LYS A O 1
ATOM 733 N N . LYS A 1 93 ? 38.719 9.781 -5.453 1 60.91 93 LYS A N 1
ATOM 734 C CA . LYS A 1 93 ? 39.562 9.281 -6.543 1 60.91 93 LYS A CA 1
ATOM 735 C C . LYS A 1 93 ? 40.625 10.297 -6.918 1 60.91 93 LYS A C 1
ATOM 737 O O . LYS A 1 93 ? 41.719 9.922 -7.375 1 60.91 93 LYS A O 1
ATOM 742 N N . GLU A 1 94 ? 40.375 11.492 -6.723 1 55.72 94 GLU A N 1
ATOM 743 C CA . GLU A 1 94 ? 41.312 12.555 -7.082 1 55.72 94 GLU A CA 1
ATOM 744 C C . GLU A 1 94 ? 42.312 12.805 -5.961 1 55.72 94 GLU A C 1
ATOM 746 O O . GLU A 1 94 ? 43.312 13.5 -6.164 1 55.72 94 GLU A O 1
ATO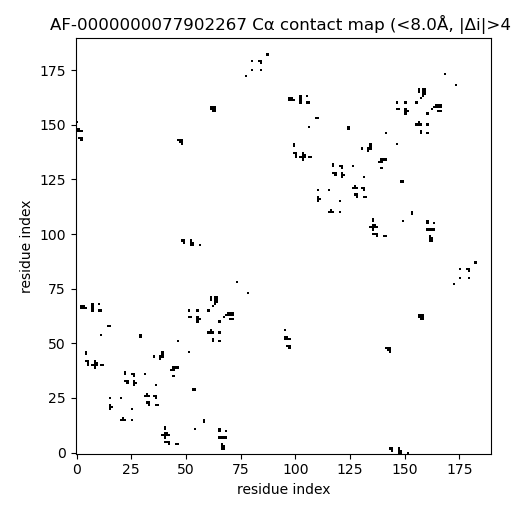M 751 N N . LEU A 1 95 ? 41.906 12.258 -4.93 1 48.5 95 LEU A N 1
ATOM 752 C CA . LEU A 1 95 ? 42.938 12.32 -3.895 1 48.5 95 LEU A CA 1
ATOM 753 C C . LEU A 1 95 ? 43.906 11.156 -4.039 1 48.5 95 LEU A C 1
ATOM 755 O O . LEU A 1 95 ? 45.125 11.336 -3.861 1 48.5 95 LEU A O 1
ATOM 759 N N . MET B 1 1 ? 3.141 -10.461 7.523 1 58.44 1 MET B N 1
ATOM 760 C CA . MET B 1 1 ? 2.781 -9.242 8.242 1 58.44 1 MET B CA 1
ATOM 761 C C . MET B 1 1 ? 1.347 -8.828 7.93 1 58.44 1 MET B C 1
ATOM 763 O O . MET B 1 1 ? 0.978 -8.688 6.762 1 58.44 1 MET B O 1
ATOM 767 N N . ARG B 1 2 ? 0.36 -9.047 9.008 1 76.06 2 ARG B N 1
ATOM 768 C CA . ARG B 1 2 ? -1.089 -8.961 8.852 1 76.06 2 ARG B CA 1
ATOM 769 C C . ARG B 1 2 ? -1.564 -7.516 8.961 1 76.06 2 ARG B C 1
ATOM 771 O O . ARG B 1 2 ? -0.992 -6.727 9.719 1 76.06 2 ARG B O 1
ATOM 778 N N . PHE B 1 3 ? -2.361 -7.184 8.164 1 88.75 3 PHE B N 1
ATOM 779 C CA . PHE B 1 3 ? -2.975 -5.859 8.172 1 88.75 3 PHE B CA 1
ATOM 780 C C . PHE B 1 3 ? -3.779 -5.645 9.445 1 88.75 3 PHE B C 1
ATOM 782 O O . PHE B 1 3 ? -4.555 -6.512 9.852 1 88.75 3 PHE B O 1
ATOM 789 N N . ASP B 1 4 ? -3.432 -4.559 10.164 1 93.12 4 ASP B N 1
ATOM 790 C CA . ASP B 1 4 ? -4.188 -4.16 11.352 1 93.12 4 ASP B CA 1
ATOM 791 C C . ASP B 1 4 ? -4.98 -2.883 11.086 1 93.12 4 ASP B C 1
ATOM 793 O O . ASP B 1 4 ? -4.441 -1.778 11.203 1 93.12 4 ASP B O 1
ATOM 797 N N . PRO B 1 5 ? -6.293 -3.117 10.867 1 93.88 5 PRO B N 1
ATOM 798 C CA . PRO B 1 5 ? -7.113 -1.953 10.516 1 93.88 5 PRO B CA 1
ATOM 799 C C . PRO B 1 5 ? -7.18 -0.92 11.641 1 93.88 5 PRO B C 1
ATOM 801 O O . PRO B 1 5 ? -7.367 0.271 11.375 1 93.88 5 PRO B O 1
ATOM 804 N N . VAL B 1 6 ? -7.047 -1.383 12.875 1 95.06 6 VAL B N 1
ATOM 805 C CA . VAL B 1 6 ? -7.102 -0.474 14.016 1 95.06 6 VAL B CA 1
ATOM 806 C C . VAL B 1 6 ? -5.898 0.466 13.992 1 95.06 6 VAL B C 1
ATOM 808 O O . VAL B 1 6 ? -6.051 1.682 14.133 1 95.06 6 VAL B O 1
ATOM 811 N N . GLU B 1 7 ? -4.754 -0.096 13.805 1 95.81 7 GLU B N 1
ATOM 812 C CA . GLU B 1 7 ? -3.539 0.712 13.758 1 95.81 7 GLU B CA 1
ATOM 813 C C . GLU B 1 7 ? -3.537 1.632 12.539 1 95.81 7 GLU B C 1
ATOM 815 O O . GLU B 1 7 ? -3.074 2.771 12.617 1 95.81 7 GLU B O 1
ATOM 820 N N . CYS B 1 8 ? -4.031 1.153 11.445 1 96.06 8 CYS B N 1
ATOM 821 C CA . CYS B 1 8 ? -4.145 1.967 10.242 1 96.06 8 CYS B CA 1
ATOM 822 C C . CYS B 1 8 ? -5.062 3.162 10.477 1 96.06 8 CYS B C 1
ATOM 824 O O . CYS B 1 8 ? -4.734 4.285 10.086 1 96.06 8 CYS B O 1
ATOM 826 N N . GLY B 1 9 ? -6.18 2.879 11.062 1 97.06 9 GLY B N 1
ATOM 827 C CA . GLY B 1 9 ? -7.102 3.951 11.391 1 97.06 9 GLY B CA 1
ATOM 828 C C . GLY B 1 9 ? -6.492 5.004 12.297 1 97.06 9 GLY B C 1
ATOM 829 O O . GLY B 1 9 ? -6.715 6.203 12.102 1 97.06 9 GLY B O 1
ATOM 830 N N . LYS B 1 10 ? -5.73 4.559 13.273 1 97.06 10 LYS B N 1
ATOM 831 C CA . LYS B 1 10 ? -5.055 5.477 14.188 1 97.06 10 LYS B CA 1
ATOM 832 C C . LYS B 1 10 ? -4.062 6.363 13.438 1 97.06 10 LYS B C 1
ATOM 834 O O . LYS B 1 10 ? -3.941 7.555 13.734 1 97.06 10 LYS B O 1
ATOM 839 N N . ARG B 1 11 ? -3.387 5.734 12.492 1 96.5 11 ARG B N 1
ATOM 840 C CA . ARG B 1 11 ? -2.436 6.5 11.695 1 96.5 11 ARG B CA 1
ATOM 841 C C . ARG B 1 11 ? -3.152 7.543 10.844 1 96.5 11 ARG B C 1
ATOM 843 O O . ARG B 1 11 ? -2.68 8.68 10.711 1 96.5 11 ARG B O 1
ATOM 850 N N . MET B 1 12 ? -4.246 7.148 10.258 1 97.31 12 MET B N 1
ATOM 851 C CA . MET B 1 12 ? -5.059 8.078 9.484 1 97.31 12 MET B CA 1
ATOM 852 C C . MET B 1 12 ? -5.492 9.266 10.344 1 97.31 12 MET B C 1
ATOM 854 O O . MET B 1 12 ? -5.422 10.414 9.898 1 97.31 12 MET B O 1
ATOM 858 N N . LYS B 1 13 ? -5.914 8.945 11.539 1 97.81 13 LYS B N 1
ATOM 859 C CA . LYS B 1 13 ? -6.328 9.984 12.477 1 97.81 13 LYS B CA 1
ATOM 860 C C . LYS B 1 13 ? -5.168 10.914 12.812 1 97.81 13 LYS B C 1
ATOM 862 O O . LYS B 1 13 ? -5.324 12.141 12.805 1 97.81 13 LYS B O 1
ATOM 867 N N . ALA B 1 14 ? -4.062 10.336 13.125 1 97.94 14 ALA B N 1
ATOM 868 C CA . ALA B 1 14 ? -2.873 11.117 13.461 1 97.94 14 ALA B CA 1
ATOM 869 C C . ALA B 1 14 ? -2.484 12.047 12.312 1 97.94 14 ALA B C 1
ATOM 871 O O . ALA B 1 14 ? -2.119 13.203 12.539 1 97.94 14 ALA B O 1
ATOM 872 N N . LEU B 1 15 ? -2.486 11.508 11.133 1 97.06 15 LEU B N 1
ATOM 873 C CA . LEU B 1 15 ? -2.182 12.305 9.945 1 97.06 15 LEU B CA 1
ATOM 874 C C . LEU B 1 15 ? -3.178 13.445 9.781 1 97.06 15 LEU B C 1
ATOM 876 O O . LEU B 1 15 ? -2.785 14.578 9.492 1 97.06 15 LEU B O 1
ATOM 880 N N . ARG B 1 16 ? -4.414 13.086 9.914 1 97.81 16 ARG B N 1
ATOM 881 C CA . ARG B 1 16 ? -5.453 14.109 9.828 1 97.81 16 ARG B CA 1
ATOM 882 C C . ARG B 1 16 ? -5.207 15.227 10.836 1 97.81 16 ARG B C 1
ATOM 884 O O . ARG B 1 16 ? -5.262 16.406 10.484 1 97.81 16 ARG B O 1
ATOM 891 N N . GLU B 1 17 ? -4.934 14.844 12.07 1 97.81 17 GLU B N 1
ATOM 892 C CA . GLU B 1 17 ? -4.699 15.797 13.148 1 97.81 17 GLU B CA 1
ATOM 893 C C . GLU B 1 17 ? -3.432 16.609 12.898 1 97.81 17 GLU B C 1
ATOM 895 O O . GLU B 1 17 ? -3.375 17.797 13.227 1 97.81 17 GLU B O 1
ATOM 900 N N . SER B 1 18 ? -2.432 15.969 12.352 1 96.25 18 SER B N 1
ATOM 901 C CA . SER B 1 18 ? -1.177 16.656 12.055 1 96.25 18 SER B CA 1
ATOM 902 C C . SER B 1 18 ? -1.38 17.75 11.016 1 96.25 18 SER B C 1
ATOM 904 O O . SER B 1 18 ? -0.62 18.734 10.977 1 96.25 18 SER B O 1
ATOM 906 N N . LYS B 1 19 ? -2.326 17.609 10.172 1 96.12 19 LYS B N 1
ATOM 907 C CA . LYS B 1 19 ? -2.664 18.609 9.172 1 96.12 19 LYS B CA 1
ATOM 908 C C . LYS B 1 19 ? -3.73 19.578 9.695 1 96.12 19 LYS B C 1
ATOM 910 O O . LYS B 1 19 ? -4.254 20.391 8.938 1 96.12 19 LYS B O 1
ATOM 915 N N . ASN B 1 20 ? -4.145 19.328 10.961 1 97.44 20 ASN B N 1
ATOM 916 C CA . ASN B 1 20 ? -5.137 20.156 11.648 1 97.44 20 ASN B CA 1
ATOM 917 C C . ASN B 1 20 ? -6.492 20.094 10.938 1 97.44 20 ASN B C 1
ATOM 919 O O . ASN B 1 20 ? -7.152 21.125 10.781 1 97.44 20 ASN B O 1
ATOM 923 N N . LEU B 1 21 ? -6.879 19 10.5 1 97.69 21 LEU B N 1
ATOM 924 C CA . LEU B 1 21 ? -8.164 18.797 9.836 1 97.69 21 LEU B CA 1
ATOM 925 C C . LEU B 1 21 ? -9.164 18.141 10.781 1 97.69 21 LEU B C 1
ATOM 927 O O . LEU B 1 21 ? -8.805 17.266 11.57 1 97.69 21 LEU B O 1
ATOM 931 N N . THR B 1 22 ? -10.367 18.562 10.562 1 97.88 22 THR B N 1
ATOM 932 C CA . THR B 1 22 ? -11.453 17.859 11.227 1 97.88 22 THR B CA 1
ATOM 933 C C . THR B 1 22 ? -11.867 16.625 10.422 1 97.88 22 THR B C 1
ATOM 935 O O . THR B 1 22 ? -11.461 16.469 9.273 1 97.88 22 THR B O 1
ATOM 938 N N . GLN B 1 23 ? -12.625 15.781 11.078 1 98.06 23 GLN B N 1
ATOM 939 C CA . GLN B 1 23 ? -13.141 14.617 10.367 1 98.06 23 GLN B CA 1
ATOM 940 C C . GLN B 1 23 ? -14.016 15.031 9.188 1 98.06 23 GLN B C 1
ATOM 942 O O . GLN B 1 23 ? -13.984 14.398 8.133 1 98.06 23 GLN B O 1
ATOM 947 N N . MET B 1 24 ? -14.75 16.094 9.391 1 98.06 24 MET B N 1
ATOM 948 C CA . MET B 1 24 ? -15.625 16.609 8.344 1 98.06 24 MET B CA 1
ATOM 949 C C . MET B 1 24 ? -14.812 17.141 7.168 1 98.06 24 MET B C 1
ATOM 951 O O . MET B 1 24 ? -15.133 16.859 6.012 1 98.06 24 MET B O 1
ATOM 955 N N . GLN B 1 25 ? -13.773 17.844 7.457 1 98 25 GLN B N 1
ATOM 956 C CA . GLN B 1 25 ? -12.906 18.391 6.426 1 98 25 GLN B CA 1
ATOM 957 C C . GLN B 1 25 ? -12.211 17.281 5.641 1 98 25 GLN B C 1
ATOM 959 O O . GLN B 1 25 ? -12.094 17.359 4.414 1 98 25 GLN B O 1
ATOM 964 N N . LEU B 1 26 ? -11.742 16.281 6.336 1 97.94 26 LEU B N 1
ATOM 965 C CA . LEU B 1 26 ? -11.117 15.141 5.68 1 97.94 26 LEU B CA 1
ATOM 966 C C . LEU B 1 26 ? -12.109 14.422 4.781 1 97.94 26 LEU B C 1
ATOM 968 O O . LEU B 1 26 ? -11.773 14.023 3.664 1 97.94 26 LEU B O 1
ATOM 972 N N . ALA B 1 27 ? -13.312 14.25 5.27 1 97.94 27 ALA B N 1
ATOM 973 C CA . ALA B 1 27 ? -14.375 13.609 4.5 1 97.94 27 ALA B CA 1
ATOM 974 C C . ALA B 1 27 ? -14.617 14.336 3.18 1 97.94 27 ALA B C 1
ATOM 976 O O . ALA B 1 27 ? -14.742 13.703 2.131 1 97.94 27 ALA B O 1
ATOM 977 N N . GLU B 1 28 ? -14.625 15.609 3.279 1 97.5 28 GLU B N 1
ATOM 978 C CA . GLU B 1 28 ? -14.828 16.438 2.094 1 97.5 28 GLU B CA 1
ATOM 979 C C . GLU B 1 28 ? -13.672 16.281 1.112 1 97.5 28 GLU B C 1
ATOM 981 O O . GLU B 1 28 ? -13.883 16.172 -0.098 1 97.5 28 GLU B O 1
ATOM 986 N N . GLN B 1 29 ? -12.484 16.234 1.633 1 95.38 29 GLN B N 1
ATOM 987 C CA . GLN B 1 29 ? -11.297 16.125 0.801 1 95.38 29 GLN B CA 1
ATOM 988 C C . GLN B 1 29 ? -11.242 14.773 0.095 1 95.38 29 GLN B C 1
ATOM 990 O O . GLN B 1 29 ? -10.805 14.68 -1.054 1 95.38 29 GLN B O 1
ATOM 995 N N . LEU B 1 30 ? -11.664 13.727 0.784 1 95.12 30 LEU B N 1
ATOM 996 C CA . LEU B 1 30 ? -11.625 12.367 0.252 1 95.12 30 LEU B CA 1
ATOM 997 C C . LEU B 1 30 ? -12.906 12.047 -0.501 1 95.12 30 LEU B C 1
ATOM 999 O O . LEU B 1 30 ? -13.023 10.977 -1.106 1 95.12 30 LEU B O 1
ATOM 1003 N N . ASN B 1 31 ? -13.859 12.906 -0.445 1 96.31 31 ASN B N 1
ATOM 1004 C CA . ASN B 1 31 ? -15.148 12.742 -1.095 1 96.31 31 ASN B CA 1
ATOM 1005 C C . ASN B 1 31 ? -15.906 11.531 -0.555 1 96.31 31 ASN B C 1
ATOM 1007 O O . ASN B 1 31 ? -16.391 10.711 -1.327 1 96.31 31 ASN B O 1
ATOM 1011 N N . ILE B 1 32 ? -15.914 11.406 0.66 1 95.94 32 ILE B N 1
ATOM 1012 C CA . ILE B 1 32 ? -16.688 10.391 1.366 1 95.94 32 ILE B CA 1
ATOM 1013 C C . ILE B 1 32 ? -17.453 11.031 2.514 1 95.94 32 ILE B C 1
ATOM 1015 O O . ILE B 1 32 ? -17.281 12.219 2.801 1 95.94 32 ILE B O 1
ATOM 1019 N N . SER B 1 33 ? -18.281 10.25 3.158 1 97.5 33 SER B N 1
ATOM 1020 C CA . SER B 1 33 ? -19.109 10.781 4.227 1 97.5 33 SER B CA 1
ATOM 1021 C C . SER B 1 33 ? -18.344 10.867 5.543 1 97.5 33 SER B C 1
ATOM 1023 O O . SER B 1 33 ? -17.375 10.141 5.746 1 97.5 33 SER B O 1
ATOM 1025 N N . LEU B 1 34 ? -18.828 11.773 6.391 1 97.62 34 LEU B N 1
ATOM 1026 C CA . LEU B 1 34 ? -18.297 11.883 7.742 1 97.62 34 LEU B CA 1
ATOM 1027 C C . LEU B 1 34 ? -18.344 10.531 8.453 1 97.62 34 LEU B C 1
ATOM 1029 O O . LEU B 1 34 ? -17.375 10.141 9.117 1 97.62 34 LEU B O 1
ATOM 1033 N N . ASN B 1 35 ? -19.406 9.859 8.25 1 98.06 35 ASN B N 1
ATOM 1034 C CA . ASN B 1 35 ? -19.562 8.547 8.867 1 98.06 35 ASN B CA 1
ATOM 1035 C C . ASN B 1 35 ? -18.516 7.555 8.375 1 98.06 35 ASN B C 1
ATOM 1037 O O . ASN B 1 35 ? -18.047 6.707 9.133 1 98.06 35 ASN B O 1
ATOM 1041 N N . HIS B 1 36 ? -18.172 7.645 7.141 1 97.5 36 HIS B N 1
ATOM 1042 C CA . HIS B 1 36 ? -17.156 6.77 6.559 1 97.5 36 HIS B CA 1
ATOM 1043 C C . HIS B 1 36 ? -15.781 7.031 7.168 1 97.5 36 HIS B C 1
ATOM 1045 O O . HIS B 1 36 ? -15.07 6.09 7.52 1 97.5 36 HIS B O 1
ATOM 1051 N N . VAL B 1 37 ? -15.469 8.273 7.309 1 97.56 37 VAL B N 1
ATOM 1052 C CA . VAL B 1 37 ? -14.203 8.656 7.922 1 97.56 37 VAL B CA 1
ATOM 1053 C C . VAL B 1 37 ? -14.141 8.133 9.352 1 97.56 37 VAL B C 1
ATOM 1055 O O . VAL B 1 37 ? -13.156 7.508 9.758 1 97.56 37 VAL B O 1
ATOM 1058 N N . LYS B 1 38 ? -15.258 8.359 10.062 1 97.75 38 LYS B N 1
ATOM 1059 C CA . LYS B 1 38 ? -15.328 7.898 11.453 1 97.75 38 LYS B CA 1
ATOM 1060 C C . LYS B 1 38 ? -15.148 6.387 11.539 1 97.75 38 LYS B C 1
ATOM 1062 O O . LYS B 1 38 ? -14.391 5.891 12.375 1 97.75 38 LYS B O 1
ATOM 1067 N N . ALA B 1 39 ? -15.797 5.719 10.672 1 97.81 39 ALA B N 1
ATOM 1068 C CA . ALA B 1 39 ? -15.75 4.258 10.656 1 97.81 39 ALA B CA 1
ATOM 1069 C C . ALA B 1 39 ? -14.344 3.76 10.336 1 97.81 39 ALA B C 1
ATOM 1071 O O . ALA B 1 39 ? -13.891 2.76 10.906 1 97.81 39 ALA B O 1
ATOM 1072 N N . LEU B 1 40 ? -13.625 4.414 9.484 1 96.69 40 LEU B N 1
ATOM 1073 C CA . LEU B 1 40 ? -12.266 4.039 9.102 1 96.69 40 LEU B CA 1
ATOM 1074 C C . LEU B 1 40 ? -11.305 4.25 10.266 1 96.69 40 LEU B C 1
ATOM 1076 O O . LEU B 1 40 ? -10.523 3.357 10.602 1 96.69 40 LEU B O 1
ATOM 1080 N N . GLU B 1 41 ? -11.453 5.457 10.898 1 97.19 41 GLU B N 1
ATOM 1081 C CA . GLU B 1 41 ? -10.539 5.801 11.977 1 97.19 41 GLU B CA 1
ATOM 1082 C C . GLU B 1 41 ? -10.766 4.902 13.195 1 97.19 41 GLU B C 1
ATOM 1084 O O . GLU B 1 41 ? -9.844 4.684 13.984 1 97.19 41 GLU B O 1
ATOM 1089 N N . HIS B 1 42 ? -11.953 4.312 13.234 1 96.38 42 HIS B N 1
ATOM 1090 C CA . HIS B 1 42 ? -12.289 3.439 14.352 1 96.38 42 HIS B CA 1
ATOM 1091 C C . HIS B 1 42 ? -12.312 1.978 13.922 1 96.38 42 HIS B C 1
ATOM 1093 O O . HIS B 1 42 ? -12.812 1.117 14.648 1 96.38 42 HIS B O 1
ATOM 1099 N N . ALA B 1 43 ? -11.852 1.65 12.789 1 94.94 43 ALA B N 1
ATOM 1100 C CA . ALA B 1 43 ? -11.734 0.299 12.25 1 94.94 43 ALA B CA 1
ATOM 1101 C C . ALA B 1 43 ? -13.094 -0.398 12.211 1 94.94 43 ALA B C 1
ATOM 1103 O O . ALA B 1 43 ? -13.188 -1.601 12.477 1 94.94 43 ALA B O 1
ATOM 1104 N N . ARG B 1 44 ? -14.164 0.316 12 1 94.88 44 ARG B N 1
ATOM 1105 C CA . ARG B 1 44 ? -15.508 -0.236 11.836 1 94.88 44 ARG B CA 1
ATOM 1106 C C . ARG B 1 44 ? -15.789 -0.569 10.375 1 94.88 44 ARG B C 1
ATOM 1108 O O . ARG B 1 44 ? -16.734 -1.298 10.062 1 94.88 44 ARG B O 1
ATOM 1115 N N . ARG B 1 45 ? -15.102 0.006 9.57 1 92.06 45 ARG B N 1
ATOM 1116 C CA . ARG B 1 45 ? -15.102 -0.266 8.133 1 92.06 45 ARG B CA 1
ATOM 1117 C C . ARG B 1 45 ? -13.688 -0.559 7.633 1 92.06 45 ARG B C 1
ATOM 1119 O O . ARG B 1 45 ? -12.719 0.043 8.102 1 92.06 45 ARG B O 1
ATOM 1126 N N . LEU B 1 46 ? -13.703 -1.442 6.688 1 89.25 46 LEU B N 1
ATOM 1127 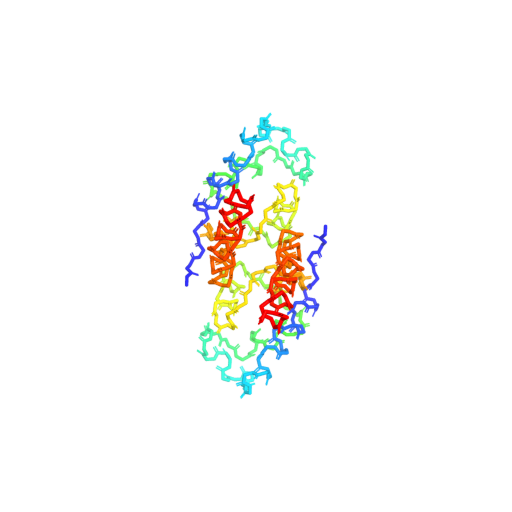C CA . LEU B 1 46 ? -12.398 -1.795 6.148 1 89.25 46 LEU B CA 1
ATOM 1128 C C . LEU B 1 46 ? -11.977 -0.82 5.051 1 89.25 46 LEU B C 1
ATOM 1130 O O . LEU B 1 46 ? -12.828 -0.291 4.328 1 89.25 46 LEU B O 1
ATOM 1134 N N . PHE B 1 47 ? -10.664 -0.571 4.996 1 92.88 47 PHE B N 1
ATOM 1135 C CA . PHE B 1 47 ? -10.117 0.277 3.945 1 92.88 47 PHE B CA 1
ATOM 1136 C C . PHE B 1 47 ? -10.156 -0.433 2.598 1 92.88 47 PHE B C 1
ATOM 1138 O O . PHE B 1 47 ? -9.93 -1.642 2.52 1 92.88 47 PHE B O 1
ATOM 1145 N N . SER B 1 48 ? -10.539 0.262 1.634 1 92.25 48 SER B N 1
ATOM 1146 C CA . SER B 1 48 ? -10.375 -0.247 0.277 1 92.25 48 SER B CA 1
ATOM 1147 C C . SER B 1 48 ? -9.055 0.208 -0.329 1 92.25 48 SER B C 1
ATOM 1149 O O . SER B 1 48 ? -8.453 1.176 0.14 1 92.25 48 SER B O 1
ATOM 1151 N N . ILE B 1 49 ? -8.562 -0.492 -1.346 1 94.19 49 ILE B N 1
ATOM 1152 C CA . ILE B 1 49 ? -7.305 -0.143 -2.008 1 94.19 49 ILE B CA 1
ATOM 1153 C C . ILE B 1 49 ? -7.395 1.274 -2.566 1 94.19 49 ILE B C 1
ATOM 1155 O O . ILE B 1 49 ? -6.488 2.086 -2.371 1 94.19 49 ILE B O 1
ATOM 1159 N N . ASP B 1 50 ? -8.508 1.587 -3.176 1 93.44 50 ASP B N 1
ATOM 1160 C CA . ASP B 1 50 ? -8.695 2.912 -3.758 1 93.44 50 ASP B CA 1
ATOM 1161 C C . ASP B 1 50 ? -8.602 3.998 -2.688 1 93.44 50 ASP B C 1
ATOM 1163 O O . ASP B 1 50 ? -7.938 5.016 -2.883 1 93.44 50 ASP B O 1
ATOM 1167 N N . LEU B 1 51 ? -9.219 3.727 -1.635 1 93.69 51 LEU B N 1
ATOM 1168 C CA . LEU B 1 51 ? -9.281 4.723 -0.572 1 93.69 51 LEU B CA 1
ATOM 1169 C C . LEU B 1 51 ? -7.914 4.926 0.068 1 93.69 51 LEU B C 1
ATOM 1171 O O . LEU B 1 51 ? -7.516 6.062 0.342 1 93.69 51 LEU B O 1
ATOM 1175 N N . VAL B 1 52 ? -7.195 3.822 0.307 1 95.31 52 VAL B N 1
ATOM 1176 C CA . VAL B 1 52 ? -5.883 3.93 0.937 1 95.31 52 VAL B CA 1
ATOM 1177 C C . VAL B 1 52 ? -4.934 4.699 0.022 1 95.31 52 VAL B C 1
ATOM 1179 O O . VAL B 1 52 ? -4.098 5.473 0.495 1 95.31 52 VAL B O 1
ATOM 1182 N N . ILE B 1 53 ? -5.094 4.492 -1.217 1 95.12 53 ILE B N 1
ATOM 1183 C CA . ILE B 1 53 ? -4.266 5.203 -2.188 1 95.12 53 ILE B CA 1
ATOM 1184 C C . ILE B 1 53 ? -4.586 6.695 -2.143 1 95.12 53 ILE B C 1
ATOM 1186 O O . ILE B 1 53 ? -3.678 7.531 -2.117 1 95.12 53 ILE B O 1
ATOM 1190 N N . GLU B 1 54 ? -5.824 7.012 -2.059 1 95.31 54 GLU B N 1
ATOM 1191 C CA . GLU B 1 54 ? -6.25 8.406 -1.979 1 95.31 54 GLU B CA 1
ATOM 1192 C C . GLU B 1 54 ? -5.754 9.062 -0.694 1 95.31 54 GLU B C 1
ATOM 1194 O O . GLU B 1 54 ? -5.262 10.188 -0.718 1 95.31 54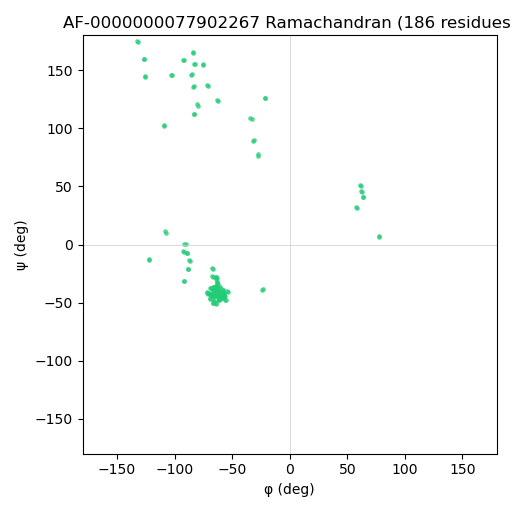 GLU B O 1
ATOM 1199 N N . ILE B 1 55 ? -5.891 8.359 0.337 1 96.25 55 ILE B N 1
ATOM 1200 C CA . ILE B 1 55 ? -5.484 8.859 1.644 1 96.25 55 ILE B CA 1
ATOM 1201 C C . ILE B 1 55 ? -3.973 9.086 1.661 1 96.25 55 ILE B C 1
ATOM 1203 O O . ILE B 1 55 ? -3.502 10.141 2.086 1 96.25 55 ILE B O 1
ATOM 1207 N N . SER B 1 56 ? -3.234 8.086 1.249 1 94.88 56 SER B N 1
ATOM 1208 C CA . SER B 1 56 ? -1.778 8.188 1.225 1 94.88 56 SER B CA 1
ATOM 1209 C C . SER B 1 56 ? -1.316 9.352 0.353 1 94.88 56 SER B C 1
ATOM 1211 O O . SER B 1 56 ? -0.362 10.047 0.699 1 94.88 56 SER B O 1
ATOM 1213 N N . ALA B 1 57 ? -1.983 9.57 -0.762 1 93.62 57 ALA B N 1
ATOM 1214 C CA . ALA B 1 57 ? -1.655 10.672 -1.665 1 93.62 57 ALA B CA 1
ATOM 1215 C C . ALA B 1 57 ? -1.964 12.023 -1.021 1 93.62 57 ALA B C 1
ATOM 1217 O O . ALA B 1 57 ? -1.158 12.953 -1.098 1 93.62 57 ALA B O 1
ATOM 1218 N N . PHE B 1 58 ? -3.08 12.047 -0.418 1 94.75 58 PHE B N 1
ATOM 1219 C CA . PHE B 1 58 ? -3.514 13.289 0.207 1 94.75 58 PHE B CA 1
ATOM 1220 C C . PHE B 1 58 ? -2.549 13.703 1.311 1 94.75 58 PHE B C 1
ATOM 1222 O O . PHE B 1 58 ? -2.191 14.883 1.418 1 94.75 58 PHE B O 1
ATOM 1229 N N . PHE B 1 59 ? -2.07 12.742 2.119 1 95.38 59 PHE B N 1
ATOM 1230 C CA . PHE B 1 59 ? -1.209 13.047 3.256 1 95.38 59 PHE B CA 1
ATOM 1231 C C . PHE B 1 59 ? 0.26 12.969 2.855 1 95.38 59 PHE B C 1
ATOM 1233 O O . PHE B 1 59 ? 1.145 13.258 3.666 1 95.38 59 PHE B O 1
ATOM 1240 N N . ASP B 1 60 ? 0.546 12.547 1.647 1 92.5 60 ASP B N 1
ATOM 1241 C CA . ASP B 1 60 ? 1.896 12.438 1.103 1 92.5 60 ASP B CA 1
ATOM 1242 C C . ASP B 1 60 ? 2.74 11.461 1.914 1 92.5 60 ASP B C 1
ATOM 1244 O O . ASP B 1 60 ? 3.84 11.805 2.359 1 92.5 60 ASP B O 1
ATOM 1248 N N . VAL B 1 61 ? 2.213 10.344 2.109 1 92 61 VAL B N 1
ATOM 1249 C CA . VAL B 1 61 ? 2.906 9.258 2.805 1 92 61 VAL B CA 1
ATOM 1250 C C . VAL B 1 61 ? 2.896 8 1.94 1 92 61 VAL B C 1
ATOM 1252 O O . VAL B 1 61 ? 2.104 7.887 1.004 1 92 61 VAL B O 1
ATOM 1255 N N . SER B 1 62 ? 3.82 7.125 2.256 1 92.31 62 SER B N 1
ATOM 1256 C CA . SER B 1 62 ? 3.861 5.859 1.529 1 92.31 62 SER B CA 1
ATOM 1257 C C . SER B 1 62 ? 2.744 4.926 1.981 1 92.31 62 SER B C 1
ATOM 1259 O O . SER B 1 62 ? 2.234 5.055 3.096 1 92.31 62 SER B O 1
ATOM 1261 N N . LEU B 1 63 ? 2.346 4.07 1.191 1 94.44 63 LEU B N 1
ATOM 1262 C CA . LEU B 1 63 ? 1.371 3.045 1.553 1 94.44 63 LEU B CA 1
ATOM 1263 C C . LEU B 1 63 ? 1.919 2.137 2.648 1 94.44 63 LEU B C 1
ATOM 1265 O O . LEU B 1 63 ? 1.168 1.675 3.51 1 94.44 63 LEU B O 1
ATOM 1269 N N . ASP B 1 64 ? 3.188 1.939 2.621 1 94.12 64 ASP B N 1
ATOM 1270 C CA . ASP B 1 64 ? 3.84 1.139 3.652 1 94.12 64 ASP B CA 1
ATOM 1271 C C . ASP B 1 64 ? 3.666 1.773 5.031 1 94.12 64 ASP B C 1
ATOM 1273 O O . ASP B 1 64 ? 3.393 1.077 6.012 1 94.12 64 ASP B O 1
ATOM 1277 N N . TYR B 1 65 ? 3.818 3.045 5.039 1 93.31 65 TYR B N 1
ATOM 1278 C CA . TYR B 1 65 ? 3.631 3.74 6.309 1 93.31 65 TYR B CA 1
ATOM 1279 C C . TYR B 1 65 ? 2.178 3.668 6.762 1 93.31 65 TYR B C 1
ATOM 1281 O O . TYR B 1 65 ? 1.895 3.275 7.898 1 93.31 65 TYR B O 1
ATOM 1289 N N . LEU B 1 66 ? 1.279 4.02 5.859 1 95.25 66 LEU B N 1
ATOM 1290 C CA . LEU B 1 66 ? -0.131 4.117 6.219 1 95.25 66 LEU B CA 1
ATOM 1291 C C . LEU B 1 66 ? -0.676 2.764 6.656 1 95.25 66 LEU B C 1
ATOM 1293 O O . LEU B 1 66 ? -1.335 2.66 7.695 1 95.25 66 LEU B O 1
ATOM 1297 N N . LEU B 1 67 ? -0.268 1.697 5.945 1 95.5 67 LEU B N 1
ATOM 1298 C CA . LEU B 1 67 ? -0.883 0.393 6.164 1 95.5 67 LEU B CA 1
ATOM 1299 C C . LEU B 1 67 ? -0.107 -0.404 7.211 1 95.5 67 LEU B C 1
ATOM 1301 O O . LEU B 1 67 ? -0.697 -1.16 7.984 1 95.5 67 LEU B O 1
ATOM 1305 N N . LEU B 1 68 ? 1.193 -0.17 7.242 1 93.75 68 LEU B N 1
ATOM 1306 C CA . LEU B 1 68 ? 2.027 -1.046 8.055 1 93.75 68 LEU B CA 1
ATOM 1307 C C . LEU B 1 68 ? 2.797 -0.245 9.102 1 93.75 68 LEU B C 1
ATOM 1309 O O . LEU B 1 68 ? 3.414 -0.821 10 1 93.75 68 LEU B O 1
ATOM 1313 N N . GLY B 1 69 ? 2.789 1.023 8.938 1 92.19 69 GLY B N 1
ATOM 1314 C CA . GLY B 1 69 ? 3.557 1.86 9.844 1 92.19 69 GLY B CA 1
ATOM 1315 C C . GLY B 1 69 ? 5.043 1.854 9.547 1 92.19 69 GLY B C 1
ATOM 1316 O O . GLY B 1 69 ? 5.848 2.293 10.367 1 92.19 69 GLY B O 1
ATOM 1317 N N . LYS B 1 70 ? 5.34 1.217 8.453 1 82.5 70 LYS B N 1
ATOM 1318 C CA . LYS B 1 70 ? 6.746 1.108 8.07 1 82.5 70 LYS B CA 1
ATOM 1319 C C . LYS B 1 70 ? 7.211 2.361 7.332 1 82.5 70 LYS B C 1
ATOM 1321 O O . LYS B 1 70 ? 6.547 2.824 6.402 1 82.5 70 LYS B O 1
ATOM 1326 N N . THR B 1 71 ? 8.086 3.049 8.023 1 68.31 71 THR B N 1
ATOM 1327 C CA . THR B 1 71 ? 8.688 4.184 7.332 1 68.31 71 THR B CA 1
ATOM 1328 C C . THR B 1 71 ? 9.805 3.723 6.402 1 68.31 71 THR B C 1
ATOM 1330 O O . THR B 1 71 ? 10.383 2.652 6.598 1 68.31 71 THR B O 1
ATOM 1333 N N . GLN B 1 72 ? 9.648 3.986 5.137 1 55.91 72 GLN B N 1
ATOM 1334 C CA . GLN B 1 72 ? 10.75 3.6 4.262 1 55.91 72 GLN B CA 1
ATOM 1335 C C . GLN B 1 72 ? 12.078 3.602 5.012 1 55.91 72 GLN B C 1
ATOM 1337 O O . GLN B 1 72 ? 12.453 4.605 5.613 1 55.91 72 GLN B O 1
ATOM 1342 N N . SER B 1 73 ? 12.203 2.521 5.762 1 50.25 73 SER B N 1
ATOM 1343 C CA . SER B 1 73 ? 13.539 2.516 6.352 1 50.25 73 SER B CA 1
ATOM 1344 C C . SER B 1 73 ? 14.562 3.145 5.414 1 50.25 73 SER B C 1
ATOM 1346 O O . SER B 1 73 ? 14.469 2.998 4.191 1 50.25 73 SER B O 1
ATOM 1348 N N . THR B 1 74 ? 15 4.34 5.809 1 49.78 74 THR B N 1
ATOM 1349 C CA . THR B 1 74 ? 16.172 4.777 5.051 1 49.78 74 THR B CA 1
ATOM 1350 C C . THR B 1 74 ? 17.016 3.58 4.621 1 49.78 74 THR B C 1
ATOM 1352 O O . THR B 1 74 ? 17.312 2.701 5.434 1 49.78 74 THR B O 1
ATOM 1355 N N . SER B 1 75 ? 16.719 3.062 3.492 1 51.75 75 SER B N 1
ATOM 1356 C CA . SER B 1 75 ? 17.562 1.973 3.016 1 51.75 75 SER B CA 1
ATOM 1357 C C . SER B 1 75 ? 18.938 2.004 3.686 1 51.75 75 SER B C 1
ATOM 1359 O O . SER B 1 75 ? 19.391 3.059 4.129 1 51.75 75 SER B O 1
ATOM 1361 N N . LYS B 1 76 ? 19.25 0.889 4.25 1 54.88 76 LYS B N 1
ATOM 1362 C CA . LYS B 1 76 ? 20.625 0.791 4.711 1 54.88 76 LYS B CA 1
ATOM 1363 C C . LYS B 1 76 ? 21.531 1.757 3.951 1 54.88 76 LYS B C 1
ATOM 1365 O O . LYS B 1 76 ? 22.359 2.438 4.551 1 54.88 76 LYS B O 1
ATOM 1370 N N . ALA B 1 77 ? 21.219 1.825 2.748 1 52.81 77 ALA B N 1
ATOM 1371 C CA . ALA B 1 77 ? 22.016 2.703 1.906 1 52.81 77 ALA B CA 1
ATOM 1372 C C . ALA B 1 77 ? 21.844 4.164 2.307 1 52.81 77 ALA B C 1
ATOM 1374 O O . ALA B 1 77 ? 22.812 4.926 2.354 1 52.81 77 ALA B O 1
ATOM 1375 N N . ALA B 1 78 ? 20.578 4.348 2.672 1 56.16 78 ALA B N 1
ATOM 1376 C CA . ALA B 1 78 ? 20.328 5.73 3.072 1 56.16 78 ALA B CA 1
ATOM 1377 C C . ALA B 1 78 ? 21 6.043 4.41 1 56.16 78 ALA B C 1
ATOM 1379 O O . ALA B 1 78 ? 21.547 7.129 4.598 1 56.16 78 ALA B O 1
ATOM 1380 N N . SER B 1 79 ? 20.812 5.047 5.199 1 60.12 79 SER B N 1
ATOM 1381 C CA . SER B 1 79 ? 21.516 5.219 6.469 1 60.12 79 SER B CA 1
ATOM 1382 C C . SER B 1 79 ? 23.016 5.367 6.262 1 60.12 79 SER B C 1
ATOM 1384 O O . SER B 1 79 ? 23.656 6.207 6.895 1 60.12 79 SER B O 1
ATOM 1386 N N . GLU B 1 80 ? 23.547 4.551 5.473 1 59.94 80 GLU B N 1
ATOM 1387 C CA . GLU B 1 80 ? 24.969 4.621 5.156 1 59.94 80 GLU B CA 1
ATOM 1388 C C . GLU B 1 80 ? 25.312 5.938 4.465 1 59.94 80 GLU B C 1
ATOM 1390 O O . GLU B 1 80 ? 26.359 6.531 4.734 1 59.94 80 GLU B O 1
ATOM 1395 N N . LEU B 1 81 ? 24.375 6.328 3.734 1 60.06 81 LEU B N 1
ATOM 1396 C CA . LEU B 1 81 ? 24.578 7.59 3.035 1 60.06 81 LEU B CA 1
ATOM 1397 C C . LEU B 1 81 ? 24.516 8.766 4.004 1 60.06 81 LEU B C 1
ATOM 1399 O O . LEU B 1 81 ? 25.312 9.695 3.922 1 60.06 81 LEU B O 1
ATOM 1403 N N . ASN B 1 82 ? 23.609 8.672 4.852 1 63.47 82 ASN B N 1
ATOM 1404 C CA . ASN B 1 82 ? 23.516 9.719 5.863 1 63.47 82 ASN B CA 1
ATOM 1405 C C . ASN B 1 82 ? 24.766 9.773 6.734 1 63.47 82 ASN B C 1
ATOM 1407 O O . ASN B 1 82 ? 25.25 10.852 7.078 1 63.47 82 ASN B O 1
ATOM 1411 N N . ALA B 1 83 ? 25.156 8.578 6.992 1 62.72 83 ALA B N 1
ATOM 1412 C CA . ALA B 1 83 ? 26.391 8.523 7.762 1 62.72 83 ALA B CA 1
ATOM 1413 C C . ALA B 1 83 ? 27.547 9.148 6.984 1 62.72 83 ALA B C 1
ATOM 1415 O O . ALA B 1 83 ? 28.359 9.883 7.555 1 62.72 83 ALA B O 1
ATOM 1416 N N . ALA B 1 84 ? 27.625 8.875 5.73 1 62.62 84 ALA B N 1
ATOM 1417 C CA . ALA B 1 84 ? 28.656 9.422 4.863 1 62.62 84 ALA B CA 1
ATOM 1418 C C . ALA B 1 84 ? 28.531 10.93 4.727 1 62.62 84 ALA B C 1
ATOM 1420 O O . ALA B 1 84 ? 29.516 11.664 4.762 1 62.62 84 ALA B O 1
ATOM 1421 N N . ILE B 1 85 ? 27.297 11.414 4.676 1 64.12 85 ILE B N 1
ATOM 1422 C CA . ILE B 1 85 ? 27.016 12.844 4.551 1 64.12 85 ILE B CA 1
ATOM 1423 C C . ILE B 1 85 ? 27.438 13.562 5.832 1 64.12 85 ILE B C 1
ATOM 1425 O O . ILE B 1 85 ? 28.016 14.648 5.781 1 64.12 85 ILE B O 1
ATOM 1429 N N . GLU B 1 86 ? 27.062 12.906 6.801 1 66.81 86 GLU B N 1
ATOM 1430 C CA . GLU B 1 86 ? 27.484 13.477 8.078 1 66.81 86 GLU B CA 1
ATOM 1431 C C . GLU B 1 86 ? 29 13.625 8.141 1 66.81 86 GLU B C 1
ATOM 1433 O O . GLU B 1 86 ? 29.516 14.641 8.609 1 66.81 86 GLU B O 1
ATOM 1438 N N . ILE B 1 87 ? 29.625 12.648 7.664 1 65 87 ILE B N 1
ATOM 1439 C CA . ILE B 1 87 ? 31.094 12.68 7.648 1 65 87 ILE B CA 1
ATOM 1440 C C . ILE B 1 87 ? 31.578 13.789 6.719 1 65 87 ILE B C 1
ATOM 1442 O O . ILE B 1 87 ? 32.5 14.539 7.062 1 65 87 ILE B O 1
ATOM 1446 N N . LEU B 1 88 ? 30.938 13.938 5.645 1 62.53 88 LEU B N 1
ATOM 1447 C CA . LEU B 1 88 ? 31.328 14.945 4.66 1 62.53 88 LEU B CA 1
ATOM 1448 C C . LEU B 1 88 ? 31.078 16.344 5.195 1 62.53 88 LEU B C 1
ATOM 1450 O O . LEU B 1 88 ? 31.891 17.25 4.977 1 62.53 88 LEU B O 1
ATOM 1454 N N . GLU B 1 89 ? 30.047 16.453 5.883 1 62.22 89 GLU B N 1
ATOM 1455 C CA . GLU B 1 89 ? 29.734 17.734 6.5 1 62.22 89 GLU B CA 1
ATOM 1456 C C . GLU B 1 89 ? 30.75 18.094 7.582 1 62.22 89 GLU B C 1
ATOM 1458 O O . GLU B 1 89 ? 31.141 19.25 7.719 1 62.22 89 GLU B O 1
ATOM 1463 N N . ARG B 1 90 ? 31.047 17.141 8.227 1 63.81 90 ARG B N 1
ATOM 1464 C CA . ARG B 1 90 ? 32.062 17.344 9.25 1 63.81 90 ARG B CA 1
ATOM 1465 C C . ARG B 1 90 ? 33.406 17.766 8.617 1 63.81 90 ARG B C 1
ATOM 1467 O O . ARG B 1 90 ? 34.062 18.688 9.117 1 63.81 90 ARG B O 1
ATOM 1474 N N . ILE B 1 91 ? 33.781 17.141 7.586 1 58.84 91 ILE B N 1
ATOM 1475 C CA . ILE B 1 91 ? 35 17.453 6.887 1 58.84 91 ILE B CA 1
ATOM 1476 C C . ILE B 1 91 ? 34.938 18.875 6.336 1 58.84 91 ILE B C 1
ATOM 1478 O O . ILE B 1 91 ? 35.938 19.609 6.406 1 58.84 91 ILE B O 1
ATOM 1482 N N . LYS B 1 92 ? 33.875 19.203 5.891 1 57.09 92 LYS B N 1
ATOM 1483 C CA . LYS B 1 92 ? 33.688 20.562 5.367 1 57.09 92 LYS B CA 1
ATOM 1484 C C . LYS B 1 92 ? 33.844 21.609 6.469 1 57.09 92 LYS B C 1
ATOM 1486 O O . LYS B 1 92 ? 34.406 22.672 6.234 1 57.09 92 LYS B O 1
ATOM 1491 N N . LYS B 1 93 ? 33.312 21.25 7.57 1 60.97 93 LYS B N 1
ATOM 1492 C CA . LYS B 1 93 ? 33.438 22.188 8.688 1 60.97 93 LYS B CA 1
ATOM 1493 C C . LYS B 1 93 ? 34.875 22.297 9.148 1 60.97 93 LYS B C 1
ATOM 1495 O O . LYS B 1 93 ? 35.312 23.344 9.633 1 60.97 93 LYS B O 1
ATOM 1500 N N . GLU B 1 94 ? 35.625 21.312 8.969 1 56.09 94 GLU B N 1
ATOM 1501 C CA . GLU B 1 94 ? 37 21.297 9.414 1 56.09 94 GLU B CA 1
ATOM 1502 C C . GLU B 1 94 ? 37.938 21.891 8.359 1 56.09 94 GLU B C 1
ATOM 1504 O O . GLU B 1 94 ? 39.094 22.188 8.641 1 56.09 94 GLU B O 1
ATOM 1509 N N . LEU B 1 95 ? 37.312 21.984 7.273 1 49.03 95 LEU B N 1
ATOM 1510 C CA . LEU B 1 95 ? 38.094 22.719 6.301 1 49.03 95 LEU B CA 1
ATOM 1511 C C . LEU B 1 95 ? 37.906 24.234 6.469 1 49.03 95 LEU B C 1
ATOM 1513 O O . LEU B 1 95 ? 38.844 25 6.379 1 49.03 95 LEU B O 1
#

Organism: NCBI:txid853

Solvent-accessible surface area (backbone atoms only — not comparable to full-atom values): 10391 Å² total; per-residue (Å²): 122,80,71,43,55,53,61,25,12,46,45,52,46,49,52,37,52,73,71,70,46,50,63,60,56,49,11,62,74,70,70,49,49,50,68,54,46,52,27,33,42,63,40,73,40,82,81,48,68,56,55,51,44,44,50,23,59,74,70,69,48,53,48,39,28,50,55,68,63,41,60,81,61,61,45,69,61,44,48,51,43,49,53,50,46,50,50,50,51,49,51,57,69,72,96,122,81,71,43,54,53,61,24,10,46,46,52,46,51,52,37,49,73,70,69,44,50,64,59,55,49,11,61,74,72,69,49,48,50,67,54,46,53,26,33,44,64,43,74,41,82,80,46,69,57,53,50,44,45,50,23,59,73,72,70,48,53,48,38,29,52,54,68,64,40,60,80,63,60,45,68,62,43,48,52,42,49,53,50,46,51,49,49,50,49,52,57,70,72,99